Protein AF-A0A0B1T073-F1 (afdb_monomer_lite)

Structure (mmCIF, N/CA/C/O backbone):
data_AF-A0A0B1T073-F1
#
_entry.id   AF-A0A0B1T073-F1
#
loop_
_atom_site.group_PDB
_atom_site.id
_atom_site.type_symbol
_atom_site.label_atom_id
_atom_site.label_alt_id
_atom_site.label_comp_id
_atom_site.label_asym_id
_atom_site.label_entity_id
_atom_site.label_seq_id
_atom_site.pdbx_PDB_ins_code
_atom_site.Cartn_x
_atom_site.Cartn_y
_atom_site.Cartn_z
_atom_site.occupancy
_atom_site.B_iso_or_equiv
_atom_site.auth_seq_id
_atom_site.auth_comp_id
_atom_site.auth_asym_id
_atom_site.auth_atom_id
_atom_site.pdbx_PDB_model_num
ATOM 1 N N . MET A 1 1 ? 13.871 -5.364 -11.730 1.00 62.69 1 MET A N 1
ATOM 2 C CA . MET A 1 1 ? 13.935 -4.511 -12.931 1.00 62.69 1 MET A CA 1
ATOM 3 C C . MET A 1 1 ? 14.193 -3.093 -12.463 1.00 62.69 1 MET A C 1
ATOM 5 O O . MET A 1 1 ? 13.420 -2.602 -11.651 1.00 62.69 1 MET A O 1
ATOM 9 N N . VAL A 1 2 ? 15.316 -2.499 -12.861 1.00 76.69 2 VAL A N 1
ATOM 10 C CA . VAL A 1 2 ? 15.675 -1.121 -12.495 1.00 76.69 2 VAL A CA 1
ATOM 11 C C . VAL A 1 2 ? 15.481 -0.265 -13.738 1.00 76.69 2 VAL A C 1
ATOM 13 O O . VAL A 1 2 ? 15.967 -0.627 -14.812 1.00 76.69 2 VAL A O 1
ATOM 16 N N . LEU A 1 3 ? 14.729 0.823 -13.597 1.00 82.31 3 LEU A N 1
ATOM 17 C CA . LEU A 1 3 ? 14.561 1.824 -14.643 1.00 82.31 3 LEU A CA 1
ATOM 18 C C . LEU A 1 3 ? 15.588 2.930 -14.425 1.00 82.31 3 LEU A C 1
ATOM 20 O O . LEU A 1 3 ? 15.796 3.372 -13.295 1.00 82.31 3 LEU A O 1
ATOM 24 N N . THR A 1 4 ? 16.233 3.357 -15.501 1.00 85.44 4 THR A N 1
ATOM 25 C CA . THR A 1 4 ? 17.142 4.495 -15.515 1.00 85.44 4 THR A CA 1
ATOM 26 C C . THR A 1 4 ? 16.479 5.662 -16.228 1.00 85.44 4 THR A C 1
ATOM 28 O O . THR A 1 4 ? 15.801 5.493 -17.243 1.00 85.44 4 THR A O 1
ATOM 31 N N . THR A 1 5 ? 16.661 6.859 -15.681 1.00 86.38 5 THR A N 1
ATOM 32 C CA . THR A 1 5 ? 16.202 8.087 -16.327 1.00 86.38 5 THR A CA 1
ATOM 33 C C . THR A 1 5 ? 17.149 8.440 -17.463 1.00 86.38 5 THR A C 1
ATOM 35 O O . THR A 1 5 ? 18.362 8.511 -17.264 1.00 86.38 5 THR A O 1
ATOM 38 N N . ARG A 1 6 ? 16.594 8.694 -18.646 1.00 85.19 6 ARG A N 1
ATOM 39 C CA . ARG A 1 6 ? 17.300 9.266 -19.788 1.00 85.19 6 ARG A CA 1
ATOM 40 C C . ARG A 1 6 ? 16.730 10.642 -20.086 1.00 85.19 6 ARG A C 1
ATOM 42 O O . ARG A 1 6 ? 15.540 10.775 -20.355 1.00 85.19 6 ARG A O 1
ATOM 49 N N . ALA A 1 7 ? 17.590 11.650 -20.028 1.00 83.56 7 ALA A N 1
ATOM 50 C CA . ALA A 1 7 ? 17.253 13.005 -20.434 1.00 83.56 7 ALA A CA 1
ATOM 51 C C . ALA A 1 7 ? 17.573 13.186 -21.924 1.00 83.56 7 ALA A C 1
ATOM 53 O O . ALA A 1 7 ? 18.659 12.823 -22.379 1.00 83.56 7 ALA A O 1
ATOM 54 N N . VAL A 1 8 ? 16.622 13.733 -22.675 1.00 81.56 8 VAL A N 1
ATOM 55 C CA . VAL A 1 8 ? 16.770 14.169 -24.064 1.00 81.56 8 VAL A CA 1
ATOM 56 C C . VAL A 1 8 ? 16.310 15.627 -24.107 1.00 81.56 8 VAL A C 1
ATOM 58 O O . VAL A 1 8 ? 15.113 15.916 -24.069 1.00 81.56 8 VAL A O 1
ATOM 61 N N . GLY A 1 9 ? 17.269 16.554 -24.119 1.00 81.69 9 GLY A N 1
ATOM 62 C CA . GLY A 1 9 ? 16.991 17.986 -23.969 1.00 81.69 9 GLY A CA 1
ATOM 63 C C . GLY A 1 9 ? 16.377 18.307 -22.602 1.00 81.69 9 GLY A C 1
ATOM 64 O O . GLY A 1 9 ? 16.898 17.881 -21.574 1.00 81.69 9 GLY A O 1
ATOM 65 N N . GLU A 1 10 ? 15.254 19.026 -22.601 1.00 79.88 10 GLU A N 1
ATOM 66 C CA . GLU A 1 10 ? 14.493 19.395 -21.394 1.00 79.88 10 GLU A CA 1
ATOM 67 C C . GLU A 1 10 ? 13.514 18.300 -20.927 1.00 79.88 10 GLU A C 1
ATOM 69 O O . GLU A 1 10 ? 12.830 18.453 -19.918 1.00 79.88 10 GLU A O 1
ATOM 74 N N . SER A 1 11 ? 13.441 17.182 -21.655 1.00 85.00 11 SER A N 1
ATOM 75 C CA . SER A 1 11 ? 12.492 16.095 -21.413 1.00 85.00 11 SER A CA 1
ATOM 76 C C . SER A 1 11 ? 13.194 14.834 -20.903 1.00 85.00 11 SER A C 1
ATOM 78 O O . SER A 1 11 ? 14.295 14.489 -21.332 1.00 85.00 11 SER A O 1
ATOM 80 N N . CYS A 1 12 ? 12.569 14.129 -19.966 1.00 87.69 12 CYS A N 1
ATOM 81 C CA . CYS A 1 12 ? 13.066 12.897 -19.369 1.00 87.69 12 CYS A CA 1
ATOM 82 C C . CYS A 1 12 ? 12.104 11.742 -19.662 1.00 87.69 12 CYS A C 1
ATOM 84 O O . CYS A 1 12 ? 10.898 11.867 -19.454 1.00 87.69 12 CYS A O 1
ATOM 86 N N . HIS A 1 13 ? 12.654 10.591 -20.051 1.00 89.38 13 HIS A N 1
ATOM 87 C CA . HIS A 1 13 ? 11.936 9.319 -20.160 1.00 89.38 13 HIS A CA 1
ATOM 88 C C . HIS A 1 13 ? 12.618 8.237 -19.316 1.00 89.38 13 HIS A C 1
ATOM 90 O O . HIS A 1 13 ? 13.806 8.338 -18.992 1.00 89.38 13 HIS A O 1
ATOM 96 N N . LEU A 1 14 ? 11.876 7.198 -18.929 1.00 89.56 14 LEU A N 1
ATOM 97 C CA . LEU A 1 14 ? 12.446 6.045 -18.231 1.00 89.56 14 LEU A CA 1
ATOM 98 C C . LEU A 1 14 ? 12.715 4.921 -19.218 1.00 89.56 14 LEU A C 1
ATOM 100 O O . LEU A 1 14 ? 11.926 4.677 -20.127 1.00 89.56 14 LEU A O 1
ATOM 104 N N . MET A 1 15 ? 13.812 4.207 -18.998 1.00 90.31 15 MET A N 1
ATOM 105 C CA . MET A 1 15 ? 14.181 3.052 -19.802 1.00 90.31 15 MET A CA 1
ATOM 106 C C . MET A 1 15 ? 14.752 1.946 -18.915 1.00 90.31 15 MET A C 1
ATOM 108 O O . MET A 1 15 ? 15.492 2.204 -17.967 1.00 90.31 15 MET A O 1
ATOM 112 N N . CYS A 1 16 ? 14.437 0.690 -19.215 1.00 89.69 16 CYS A N 1
ATOM 113 C CA . CYS A 1 16 ? 15.073 -0.447 -18.567 1.00 89.69 16 CYS A CA 1
ATOM 114 C C . CYS A 1 16 ? 16.377 -0.830 -19.269 1.00 89.69 16 CYS A C 1
ATOM 116 O O . CYS A 1 16 ? 16.403 -1.041 -20.477 1.00 89.69 16 CYS A O 1
ATOM 118 N N . SER A 1 17 ? 17.453 -1.023 -18.507 1.00 87.50 17 SER A N 1
ATOM 119 C CA . SER A 1 17 ? 18.718 -1.525 -19.055 1.00 87.50 17 SER A CA 1
ATOM 120 C C . SER A 1 17 ? 18.666 -2.999 -19.476 1.00 87.50 17 SER A C 1
ATOM 122 O O . SER A 1 17 ? 19.414 -3.396 -20.361 1.00 87.50 17 SER A O 1
ATOM 124 N N . THR A 1 18 ? 17.797 -3.810 -18.863 1.00 89.19 18 THR A N 1
ATOM 125 C CA . THR A 1 18 ? 17.734 -5.262 -19.103 1.00 89.19 18 THR A CA 1
ATOM 126 C C . THR A 1 18 ? 16.874 -5.620 -20.313 1.00 89.19 18 THR A C 1
ATOM 128 O O . THR A 1 18 ? 17.342 -6.326 -21.196 1.00 89.19 18 THR A O 1
ATOM 131 N N . CYS A 1 19 ? 15.627 -5.141 -20.367 1.00 86.00 19 CYS A N 1
ATOM 132 C CA . CYS A 1 19 ? 14.680 -5.502 -21.430 1.00 86.00 19 CYS A CA 1
ATOM 133 C C . CYS A 1 19 ? 14.428 -4.376 -22.442 1.00 86.00 19 CYS A C 1
ATOM 135 O O . CYS A 1 19 ? 13.577 -4.532 -23.308 1.00 86.00 19 CYS A O 1
ATOM 137 N N . ARG A 1 20 ? 15.127 -3.236 -22.319 1.00 87.19 20 ARG A N 1
ATOM 138 C CA . ARG A 1 20 ? 15.014 -2.051 -23.195 1.00 87.19 20 ARG A CA 1
ATOM 139 C C . ARG A 1 20 ? 13.635 -1.390 -23.287 1.00 87.19 20 ARG A C 1
ATOM 141 O O . ARG A 1 20 ? 13.519 -0.395 -23.985 1.00 87.19 20 ARG A O 1
ATOM 148 N N . TRP A 1 21 ? 12.649 -1.866 -22.529 1.00 86.94 21 TRP A N 1
ATOM 149 C CA . TRP A 1 21 ? 11.344 -1.219 -22.397 1.00 86.94 21 TRP A CA 1
ATOM 150 C C . TRP A 1 21 ? 11.490 0.235 -21.942 1.00 86.94 21 TRP A C 1
ATOM 152 O O . TRP A 1 21 ? 12.277 0.523 -21.027 1.00 86.94 21 TRP A O 1
ATOM 162 N N . SER A 1 22 ? 10.721 1.127 -22.554 1.00 87.75 22 SER A N 1
ATOM 163 C CA . SER A 1 22 ? 10.718 2.556 -22.278 1.00 87.75 22 SER A CA 1
ATOM 164 C C . SER A 1 22 ? 9.309 3.086 -22.013 1.00 87.75 22 SER A C 1
ATOM 166 O O . SER A 1 22 ? 8.317 2.512 -22.450 1.00 87.75 22 SER A O 1
ATOM 168 N N . THR A 1 23 ? 9.201 4.228 -21.330 1.00 88.00 23 THR A N 1
ATOM 169 C CA . THR A 1 23 ? 7.899 4.893 -21.113 1.00 88.00 23 THR A CA 1
ATOM 170 C C . THR A 1 23 ? 7.222 5.359 -22.402 1.00 88.00 23 THR A C 1
ATOM 172 O O . THR A 1 23 ? 6.013 5.580 -22.395 1.00 88.00 23 THR A O 1
ATOM 175 N N . ARG A 1 24 ? 7.981 5.468 -23.500 1.00 83.81 24 ARG A N 1
ATOM 176 C CA . ARG A 1 24 ? 7.468 5.788 -24.837 1.00 83.81 24 ARG A CA 1
ATOM 177 C C . ARG A 1 24 ? 6.699 4.625 -25.454 1.00 83.81 24 ARG A C 1
ATOM 179 O O . ARG A 1 24 ? 5.731 4.867 -26.155 1.00 83.81 24 ARG A O 1
ATOM 186 N N . ASP A 1 25 ? 7.067 3.390 -25.113 1.00 82.06 25 ASP A N 1
ATOM 187 C CA . ASP A 1 25 ? 6.380 2.170 -25.567 1.00 82.06 25 ASP A CA 1
ATOM 188 C C . ASP A 1 25 ? 5.037 1.949 -24.845 1.00 82.06 25 ASP A C 1
ATOM 190 O O . ASP A 1 25 ? 4.374 0.934 -25.030 1.00 82.06 25 ASP A O 1
ATOM 194 N N . SER A 1 26 ? 4.660 2.833 -23.919 1.00 76.75 26 SER A N 1
ATOM 195 C CA . SER A 1 26 ? 3.441 2.718 -23.107 1.00 76.75 26 SER A CA 1
ATOM 196 C C . SER A 1 26 ? 2.686 4.044 -23.024 1.00 76.75 26 SER A C 1
ATOM 198 O O . SER A 1 26 ? 2.063 4.339 -22.001 1.00 76.75 26 SER A O 1
ATOM 200 N N . ASP A 1 27 ? 2.815 4.863 -24.075 1.00 76.25 27 ASP A N 1
ATOM 201 C CA . ASP A 1 27 ? 2.112 6.135 -24.295 1.00 76.25 27 ASP A CA 1
ATOM 202 C C . ASP A 1 27 ? 2.160 7.112 -23.110 1.00 76.25 27 ASP A C 1
ATOM 204 O O . ASP A 1 27 ? 1.282 7.957 -22.919 1.00 76.25 27 ASP A O 1
ATOM 208 N N . THR A 1 28 ? 3.189 7.007 -22.265 1.00 82.00 28 THR A N 1
ATOM 209 C CA . THR A 1 28 ? 3.357 7.909 -21.128 1.00 82.00 28 THR A CA 1
ATOM 210 C C . THR A 1 28 ? 4.173 9.116 -21.588 1.00 82.00 28 THR A C 1
ATOM 212 O O . THR A 1 28 ? 5.301 8.925 -22.047 1.00 82.00 28 THR A O 1
ATOM 215 N N . PRO A 1 29 ? 3.654 10.353 -21.457 1.00 83.50 29 PRO A N 1
ATOM 216 C CA . PRO A 1 29 ? 4.343 11.536 -21.954 1.00 83.50 29 PRO A CA 1
ATOM 217 C C . PRO A 1 29 ? 5.653 11.776 -21.201 1.00 83.50 29 PRO A C 1
ATOM 219 O O . PRO A 1 29 ? 5.731 11.575 -19.981 1.00 83.50 29 PRO A O 1
ATOM 222 N N . ASP A 1 30 ? 6.661 12.242 -21.941 1.00 85.75 30 ASP A N 1
ATOM 223 C CA . ASP A 1 30 ? 7.961 12.613 -21.389 1.00 85.75 30 ASP A CA 1
ATOM 224 C C . ASP A 1 30 ? 7.780 13.737 -20.346 1.00 85.75 30 ASP A C 1
ATOM 226 O O . ASP A 1 30 ? 6.996 14.671 -20.525 1.00 85.75 30 ASP A O 1
ATOM 230 N N . GLN A 1 31 ? 8.488 13.625 -19.221 1.00 84.31 31 GLN A N 1
ATOM 231 C CA . GLN A 1 31 ? 8.346 14.531 -18.077 1.00 84.31 31 GLN A CA 1
ATOM 232 C C . GLN A 1 31 ? 9.521 15.511 -18.009 1.00 84.31 31 GLN A C 1
ATOM 234 O O . GLN A 1 31 ? 10.649 15.113 -18.285 1.00 84.31 31 GLN A O 1
ATOM 239 N N . PRO A 1 32 ? 9.330 16.759 -17.548 1.00 83.00 32 PRO A N 1
ATOM 240 C CA . PRO A 1 32 ? 10.436 17.705 -17.371 1.00 83.00 32 PRO A CA 1
ATOM 241 C C . PRO A 1 32 ? 11.346 17.339 -16.186 1.00 83.00 32 PRO A C 1
ATOM 243 O O . PRO A 1 32 ? 12.444 17.867 -16.041 1.00 83.00 32 PRO A O 1
ATOM 246 N N . SER A 1 33 ? 10.897 16.440 -15.301 1.00 81.06 33 SER A N 1
ATOM 247 C CA . SER A 1 33 ? 11.635 16.036 -14.104 1.00 81.06 33 SER A CA 1
ATOM 248 C C . SER A 1 33 ? 11.678 14.520 -13.948 1.00 81.06 33 SER A C 1
ATOM 250 O O . SER A 1 33 ? 10.750 13.803 -14.313 1.00 81.06 33 SER A O 1
ATOM 252 N N . SER A 1 34 ? 12.749 14.022 -13.334 1.00 78.31 34 SER A N 1
ATOM 253 C CA . SER A 1 34 ? 12.962 12.591 -13.106 1.00 78.31 34 SER A CA 1
ATOM 254 C C . SER A 1 34 ? 12.209 12.019 -11.896 1.00 78.31 34 SER A C 1
ATOM 256 O O . SER A 1 34 ? 12.294 10.818 -11.648 1.00 78.31 34 SER A O 1
ATOM 258 N N . ILE A 1 35 ? 11.539 12.862 -11.102 1.00 78.69 35 ILE A N 1
ATOM 259 C CA . ILE A 1 35 ? 11.041 12.511 -9.760 1.00 78.69 35 ILE A CA 1
ATOM 260 C C . ILE A 1 35 ? 9.545 12.163 -9.784 1.00 78.69 35 ILE A C 1
ATOM 262 O O . ILE A 1 35 ? 9.115 11.203 -9.140 1.00 78.69 35 ILE A O 1
ATOM 266 N N . ASN A 1 36 ? 8.751 12.913 -10.547 1.00 81.75 36 ASN A N 1
ATOM 267 C CA . ASN A 1 36 ? 7.291 12.862 -10.483 1.00 81.75 36 ASN A CA 1
ATOM 268 C C . ASN A 1 36 ? 6.690 12.066 -11.642 1.00 81.75 36 ASN A C 1
ATOM 270 O O . ASN A 1 36 ? 5.979 12.603 -12.485 1.00 81.75 36 ASN A O 1
ATOM 274 N N . TRP A 1 37 ? 6.965 10.764 -11.664 1.00 83.69 37 TRP A N 1
ATOM 275 C CA . TRP A 1 37 ? 6.292 9.856 -12.592 1.00 83.69 37 TRP A CA 1
ATOM 276 C C . TRP A 1 37 ? 4.861 9.554 -12.125 1.00 83.69 37 TRP A C 1
ATOM 278 O O . TRP A 1 37 ? 4.668 9.278 -10.933 1.00 83.69 37 TRP A O 1
ATOM 288 N N . PRO A 1 38 ? 3.865 9.598 -13.030 1.00 83.50 38 PRO A N 1
ATOM 289 C CA . PRO A 1 38 ? 2.467 9.396 -12.680 1.00 83.50 38 PRO A CA 1
ATOM 290 C C . PRO A 1 38 ? 2.225 7.954 -12.228 1.00 83.50 38 PRO A C 1
ATOM 292 O O . PRO A 1 38 ? 2.567 6.994 -12.921 1.00 83.50 38 PRO A O 1
ATOM 295 N N . VAL A 1 39 ? 1.597 7.808 -11.066 1.00 84.88 39 VAL A N 1
ATOM 296 C CA . VAL A 1 39 ? 1.160 6.522 -10.510 1.00 84.88 39 VAL A CA 1
ATOM 297 C C . VAL A 1 39 ? -0.349 6.397 -10.723 1.00 84.88 39 VAL A C 1
ATOM 299 O O . VAL A 1 39 ? -1.031 7.396 -10.935 1.00 84.88 39 VAL A O 1
ATOM 302 N N . TYR A 1 40 ? -0.869 5.171 -10.747 1.00 87.19 40 TYR A N 1
ATOM 303 C CA . TYR A 1 40 ? -2.312 4.964 -10.776 1.00 87.19 40 TYR A CA 1
ATOM 304 C C . TYR A 1 40 ? -2.945 5.351 -9.445 1.00 87.19 40 TYR A C 1
ATOM 306 O O . TYR A 1 40 ? -2.568 4.803 -8.408 1.00 87.19 40 TYR A O 1
ATOM 314 N N . ASP A 1 41 ? -3.928 6.242 -9.519 1.00 83.19 41 ASP A N 1
ATOM 315 C CA . ASP A 1 41 ? -4.818 6.552 -8.409 1.00 83.19 41 ASP A CA 1
ATOM 316 C C . ASP A 1 41 ? -5.963 5.539 -8.336 1.00 83.19 41 ASP A C 1
ATOM 318 O O . ASP A 1 41 ? -6.387 4.937 -9.331 1.00 83.19 41 ASP A O 1
ATOM 322 N N . THR A 1 42 ? -6.465 5.364 -7.126 1.00 83.62 42 THR A N 1
ATOM 323 C CA . THR A 1 42 ? -7.582 4.501 -6.765 1.00 83.62 42 THR A CA 1
ATOM 324 C C . THR A 1 42 ? -8.896 5.100 -7.272 1.00 83.62 42 THR A C 1
ATOM 326 O O . THR A 1 42 ? -9.282 6.211 -6.922 1.00 83.62 42 THR A O 1
ATOM 329 N N . THR A 1 43 ? -9.632 4.358 -8.103 1.00 84.06 43 THR A N 1
ATOM 330 C CA . THR A 1 43 ? -10.919 4.818 -8.664 1.00 84.06 43 THR A CA 1
ATOM 331 C C . THR A 1 43 ? -12.037 4.892 -7.625 1.00 84.06 43 THR A C 1
ATOM 333 O O . THR A 1 43 ? -12.953 5.697 -7.768 1.00 84.06 43 THR A O 1
ATOM 336 N N . LEU A 1 44 ? -11.940 4.081 -6.569 1.00 85.56 44 LEU A N 1
ATOM 337 C CA . LEU A 1 44 ? -12.967 3.905 -5.538 1.00 85.56 44 LEU A CA 1
ATOM 338 C C . LEU A 1 44 ? -12.647 4.669 -4.241 1.00 85.56 44 LEU A C 1
ATOM 340 O O . LEU A 1 44 ? -13.216 4.374 -3.195 1.00 85.56 44 LEU A O 1
ATOM 344 N N . ASP A 1 45 ? -11.731 5.643 -4.270 1.00 87.75 45 ASP A N 1
ATOM 345 C CA . ASP A 1 45 ? -11.294 6.350 -3.054 1.00 87.75 45 ASP A CA 1
ATOM 346 C C . ASP A 1 45 ? -12.416 7.091 -2.339 1.00 87.75 45 ASP A C 1
ATOM 348 O O . ASP A 1 45 ? -12.467 7.116 -1.108 1.00 87.75 45 ASP A O 1
ATOM 352 N N . LYS A 1 46 ? -13.327 7.695 -3.107 1.00 88.75 46 LYS A N 1
ATOM 353 C CA . LYS A 1 46 ? -14.470 8.425 -2.551 1.00 88.75 46 LYS A CA 1
ATOM 354 C C . LYS A 1 46 ? -15.404 7.474 -1.807 1.00 88.75 46 LYS A C 1
ATOM 356 O O . LYS A 1 46 ? -15.717 7.706 -0.644 1.00 88.75 46 LYS A O 1
ATOM 361 N N . GLU A 1 47 ? -15.759 6.366 -2.450 1.00 89.19 47 GLU A N 1
ATOM 362 C CA . GLU A 1 47 ? -16.632 5.332 -1.889 1.00 89.19 47 GLU A CA 1
ATOM 363 C C . GLU A 1 47 ? -15.993 4.654 -0.674 1.00 89.19 47 GLU A C 1
ATOM 365 O O . GLU A 1 47 ? -16.653 4.435 0.342 1.00 89.19 47 GLU A O 1
ATOM 370 N N . LEU A 1 48 ? -14.686 4.380 -0.735 1.00 90.25 48 LEU A N 1
ATOM 371 C CA . LEU A 1 48 ? -13.921 3.865 0.395 1.00 90.25 48 LEU A CA 1
ATOM 372 C C . LEU A 1 48 ? -13.926 4.860 1.561 1.00 90.25 48 LEU A C 1
ATOM 374 O O . LEU A 1 48 ? -14.141 4.461 2.705 1.00 90.25 48 LEU A O 1
ATOM 378 N N . GLY A 1 49 ? -13.715 6.148 1.286 1.00 92.12 49 GLY A N 1
ATOM 379 C CA . GLY A 1 49 ? -13.770 7.212 2.286 1.00 92.12 49 GLY A CA 1
ATOM 380 C C . GLY A 1 49 ? -15.133 7.291 2.973 1.00 92.12 49 GLY A C 1
ATOM 381 O O . GLY A 1 49 ? -15.204 7.308 4.203 1.00 92.12 49 GLY A O 1
ATOM 382 N N . GLU A 1 50 ? -16.213 7.255 2.194 1.00 91.31 50 GLU A N 1
ATOM 383 C CA . GLU A 1 50 ? -17.583 7.218 2.708 1.00 91.31 50 GLU A CA 1
ATOM 384 C C . GLU A 1 50 ? -17.845 5.954 3.536 1.00 91.31 50 GLU A C 1
ATOM 386 O O . GLU A 1 50 ? -18.353 6.035 4.654 1.00 91.31 50 GLU A O 1
ATOM 391 N N . ALA A 1 51 ? -17.452 4.775 3.052 1.00 90.44 51 ALA A N 1
ATOM 392 C CA . ALA A 1 51 ? -17.604 3.523 3.788 1.00 90.44 51 ALA A CA 1
ATOM 393 C C . ALA A 1 51 ? -16.843 3.536 5.125 1.00 90.44 51 ALA A C 1
ATOM 395 O O . ALA A 1 51 ? -17.395 3.135 6.154 1.00 90.44 51 ALA A O 1
ATOM 396 N N . LEU A 1 52 ? -15.602 4.032 5.131 1.00 93.00 52 LEU A N 1
ATOM 397 C CA . LEU A 1 52 ? -14.790 4.174 6.338 1.00 93.00 52 LEU A CA 1
ATOM 398 C C . LEU A 1 52 ? -15.433 5.129 7.342 1.00 93.00 52 LEU A C 1
ATOM 400 O O . LEU A 1 52 ? -15.458 4.825 8.535 1.00 93.00 52 LEU A O 1
ATOM 404 N N . GLU A 1 53 ? -15.979 6.255 6.886 1.00 91.56 53 GLU A N 1
ATOM 405 C CA . GLU A 1 53 ? -16.630 7.218 7.772 1.00 91.56 53 GLU A CA 1
ATOM 406 C C . GLU A 1 53 ? -17.902 6.641 8.400 1.00 91.56 53 GLU A C 1
ATOM 408 O O . GLU A 1 53 ? -18.111 6.733 9.611 1.00 91.56 53 GLU A O 1
ATOM 413 N N . ARG A 1 54 ? -18.703 5.921 7.611 1.00 89.12 54 ARG A N 1
ATOM 414 C CA . ARG A 1 54 ? -19.897 5.225 8.109 1.00 89.12 54 ARG A CA 1
ATOM 415 C C . ARG A 1 54 ? -19.537 4.173 9.160 1.00 89.12 54 ARG A C 1
ATOM 417 O O . ARG A 1 54 ? -20.156 4.126 10.223 1.00 89.12 54 ARG A O 1
ATOM 424 N N . MET A 1 55 ? -18.472 3.400 8.938 1.00 90.50 55 MET A N 1
ATOM 425 C CA . MET A 1 55 ? -17.965 2.451 9.936 1.00 90.50 55 MET A CA 1
ATOM 426 C C . MET A 1 55 ? -17.424 3.137 11.200 1.00 90.50 55 MET A C 1
ATOM 428 O O . MET A 1 55 ? -17.635 2.626 12.300 1.00 90.50 55 MET A O 1
ATOM 432 N N . ARG A 1 56 ? -16.767 4.299 11.085 1.00 91.69 56 ARG A N 1
ATOM 433 C CA . ARG A 1 56 ? -16.293 5.072 12.249 1.00 91.69 56 ARG A CA 1
ATOM 434 C C . ARG A 1 56 ? -17.447 5.536 13.129 1.00 91.69 56 ARG A C 1
ATOM 436 O O . ARG A 1 56 ? -17.372 5.382 14.349 1.00 91.69 56 ARG A O 1
ATOM 443 N N . VAL A 1 57 ? -18.515 6.056 12.525 1.00 89.25 57 VAL A N 1
ATOM 444 C CA . VAL A 1 57 ? -19.724 6.477 13.247 1.00 89.25 57 VAL A CA 1
ATOM 445 C C . VAL A 1 57 ? -20.361 5.290 13.974 1.00 89.25 57 VAL A C 1
ATOM 447 O O . VAL A 1 57 ? -20.675 5.394 15.161 1.00 89.25 57 VAL A O 1
ATOM 450 N N . LEU A 1 58 ? -20.487 4.138 13.305 1.00 88.00 58 LEU A N 1
ATOM 451 C CA . LEU A 1 58 ? -21.017 2.915 13.918 1.00 88.00 58 LEU A CA 1
ATOM 452 C C . LEU A 1 58 ? -20.152 2.428 15.089 1.00 88.00 58 LEU A C 1
ATOM 454 O O . LEU A 1 58 ? -20.682 2.133 16.159 1.00 88.00 58 LEU A O 1
ATOM 458 N N . ALA A 1 59 ? -18.827 2.409 14.931 1.00 90.31 59 ALA A N 1
ATOM 459 C CA . ALA A 1 59 ? -17.906 2.014 15.995 1.00 90.31 59 ALA A CA 1
ATOM 460 C C . ALA A 1 59 ? -17.969 2.965 17.206 1.00 90.31 59 ALA A C 1
ATOM 462 O O . ALA A 1 59 ? -17.906 2.523 18.358 1.00 90.31 59 ALA A O 1
ATOM 463 N N . ALA A 1 60 ? -18.124 4.273 16.971 1.00 88.38 60 ALA A N 1
ATOM 464 C CA . ALA A 1 60 ? -18.290 5.263 18.033 1.00 88.38 60 ALA A CA 1
ATOM 465 C C . ALA A 1 60 ? -19.606 5.060 18.801 1.00 88.38 60 ALA A C 1
ATOM 467 O O . ALA A 1 60 ? -19.606 5.074 20.035 1.00 88.38 60 ALA A O 1
ATOM 468 N N . ALA A 1 61 ? -20.704 4.810 18.084 1.00 85.88 61 ALA A N 1
ATOM 469 C CA . ALA A 1 61 ? -22.001 4.514 18.683 1.00 85.88 61 ALA A CA 1
ATOM 470 C C . ALA A 1 61 ? -21.978 3.209 19.497 1.00 85.88 61 ALA A C 1
ATOM 472 O O . ALA A 1 61 ? -22.447 3.181 20.636 1.00 85.88 61 ALA A O 1
ATOM 473 N N . GLU A 1 62 ? -21.369 2.146 18.964 1.00 87.81 62 GLU A N 1
ATOM 474 C CA . GLU A 1 62 ? -21.221 0.873 19.673 1.00 87.81 62 GLU A CA 1
ATOM 475 C C . GLU A 1 62 ? -20.398 1.042 20.960 1.00 87.81 62 GLU A C 1
ATOM 477 O O . GLU A 1 62 ? -20.774 0.547 22.027 1.00 87.81 62 GLU A O 1
ATOM 482 N N . LYS A 1 63 ? -19.291 1.793 20.898 1.00 89.38 63 LYS A N 1
ATOM 483 C CA . LYS A 1 63 ? -18.472 2.106 22.075 1.00 89.38 63 LYS A CA 1
ATOM 484 C C . LYS A 1 63 ? -19.270 2.878 23.126 1.00 89.38 63 LYS A C 1
ATOM 486 O O . LYS A 1 63 ? -19.232 2.510 24.301 1.00 89.38 63 LYS A O 1
ATOM 491 N N . ALA A 1 64 ? -20.026 3.895 22.712 1.00 85.31 64 ALA A N 1
ATOM 492 C CA . ALA A 1 64 ? -20.878 4.673 23.605 1.00 85.31 64 ALA A CA 1
ATOM 493 C C . ALA A 1 64 ? -21.935 3.789 24.294 1.00 85.31 64 ALA A C 1
ATOM 495 O O . ALA A 1 64 ? -22.122 3.885 25.509 1.00 85.31 64 ALA A O 1
ATOM 496 N N . GLN A 1 65 ? -22.558 2.864 23.557 1.00 83.94 65 GLN A N 1
ATOM 497 C CA . GLN A 1 65 ? -23.504 1.895 24.113 1.00 83.94 65 GLN A CA 1
ATOM 498 C C . GLN A 1 65 ? -22.834 0.941 25.117 1.00 83.94 65 GLN A C 1
ATOM 500 O O . GLN A 1 65 ? -23.351 0.735 26.218 1.00 83.94 65 GLN A O 1
ATOM 505 N N . ARG A 1 66 ? -21.663 0.378 24.784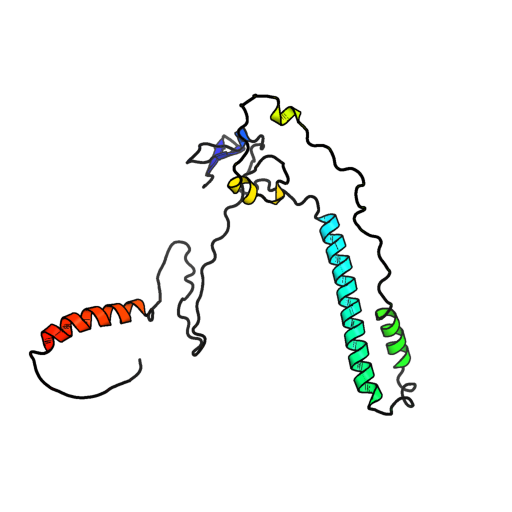 1.00 86.31 66 ARG A N 1
ATOM 506 C CA . ARG A 1 66 ? -20.896 -0.497 25.693 1.00 86.31 66 ARG A CA 1
ATOM 507 C C . ARG A 1 66 ? -20.539 0.224 26.994 1.00 86.31 66 ARG A C 1
ATOM 509 O O . ARG A 1 66 ? -20.663 -0.354 28.076 1.00 86.31 66 ARG A O 1
ATOM 516 N N . ASP A 1 67 ? -20.126 1.483 26.909 1.00 84.88 67 ASP A N 1
ATOM 517 C CA . ASP A 1 67 ? -19.775 2.283 28.082 1.00 84.88 67 ASP A CA 1
ATOM 518 C C . ASP A 1 67 ? -21.013 2.672 28.908 1.00 84.88 67 ASP A C 1
ATOM 520 O O . ASP A 1 67 ? -20.954 2.653 30.140 1.00 84.88 67 ASP A O 1
ATOM 524 N N . GLN A 1 68 ? -22.167 2.906 28.271 1.00 77.50 68 GLN A N 1
ATOM 525 C CA . GLN A 1 68 ? -23.442 3.113 28.963 1.00 77.50 68 GLN A CA 1
ATOM 526 C C . GLN A 1 68 ? -23.856 1.880 29.779 1.00 77.50 68 GLN A C 1
ATOM 528 O O . GLN A 1 68 ? -24.202 2.013 30.952 1.00 77.50 68 GLN A O 1
ATOM 533 N N . VAL A 1 69 ? -23.776 0.676 29.202 1.00 82.00 69 VAL A N 1
ATOM 534 C CA . VAL A 1 69 ? -24.098 -0.576 29.913 1.00 82.00 69 VAL A CA 1
ATOM 535 C C . VAL A 1 69 ? -23.166 -0.776 31.112 1.00 82.00 69 VAL A C 1
ATOM 537 O O . VAL A 1 69 ? -23.630 -1.104 32.207 1.00 82.00 69 VAL A O 1
ATOM 540 N N . LYS A 1 70 ? -21.861 -0.508 30.953 1.00 83.00 70 LYS A N 1
ATOM 541 C CA . LYS A 1 70 ? -20.892 -0.557 32.063 1.00 83.00 70 LYS A CA 1
ATOM 542 C C . LYS A 1 70 ? -21.233 0.444 33.170 1.00 83.00 70 LYS A C 1
ATOM 544 O O . LYS A 1 70 ? -21.169 0.088 34.347 1.00 83.00 70 LYS A O 1
ATOM 549 N N . LEU A 1 71 ? -21.597 1.680 32.819 1.00 74.75 71 LEU A N 1
ATOM 550 C CA . LEU A 1 71 ? -21.987 2.714 33.783 1.00 74.75 71 LEU A CA 1
ATOM 551 C C . LEU A 1 71 ? -23.299 2.369 34.498 1.00 74.75 71 LEU A C 1
ATOM 553 O O . LEU A 1 71 ? -23.379 2.529 35.715 1.00 74.75 71 LEU A O 1
ATOM 557 N N . ASN A 1 72 ? -24.297 1.853 33.780 1.00 71.06 72 ASN A N 1
ATOM 558 C CA . ASN A 1 72 ? -25.582 1.449 34.351 1.00 71.06 72 ASN A CA 1
ATOM 559 C C . ASN A 1 72 ? -25.432 0.252 35.299 1.00 71.06 72 ASN A C 1
ATOM 561 O O . ASN A 1 72 ? -25.990 0.282 36.393 1.00 71.06 72 ASN A O 1
ATOM 565 N N . LYS A 1 73 ? -24.606 -0.748 34.954 1.00 73.75 73 LYS A N 1
ATOM 566 C CA . LYS A 1 73 ? -24.297 -1.878 35.850 1.00 73.75 73 LYS A CA 1
ATOM 567 C C . LYS A 1 73 ? -23.621 -1.417 37.147 1.00 73.75 73 LYS A C 1
ATOM 569 O O . LYS A 1 73 ? -23.933 -1.931 38.214 1.00 73.75 73 LYS A O 1
ATOM 574 N N . ARG A 1 74 ? -22.737 -0.414 37.071 1.00 65.12 74 ARG A N 1
ATOM 575 C CA . ARG A 1 74 ? -22.097 0.198 38.252 1.00 65.12 74 ARG A CA 1
ATOM 576 C C . ARG A 1 74 ? -23.071 1.028 39.095 1.00 65.12 74 ARG A C 1
ATOM 578 O O . ARG A 1 74 ? -22.944 1.039 40.312 1.00 65.12 74 ARG A O 1
ATOM 585 N N . ARG A 1 75 ? -24.037 1.716 38.472 1.00 61.72 75 ARG A N 1
ATOM 586 C CA . ARG A 1 75 ? -25.046 2.527 39.182 1.00 61.72 75 ARG A CA 1
ATOM 587 C C . ARG A 1 75 ? -26.158 1.695 39.811 1.00 61.72 75 ARG A C 1
ATOM 589 O O . ARG A 1 75 ? -26.609 2.057 40.885 1.00 61.72 75 ARG A O 1
ATOM 596 N N . SER A 1 76 ? -26.562 0.580 39.202 1.00 57.84 76 SER A N 1
ATOM 597 C CA . SER A 1 76 ? -27.608 -0.299 39.750 1.00 57.84 76 SER A CA 1
ATOM 598 C C . SER A 1 76 ? -27.238 -0.916 41.103 1.00 57.84 76 SER A C 1
ATOM 600 O O . SER A 1 76 ? -28.129 -1.323 41.838 1.00 57.84 76 SER A O 1
ATOM 602 N N . HIS A 1 77 ? -25.947 -0.989 41.433 1.00 57.97 77 HIS A N 1
ATOM 603 C CA . HIS A 1 77 ? -25.473 -1.482 42.726 1.00 57.97 77 HIS A CA 1
ATOM 604 C C . HIS A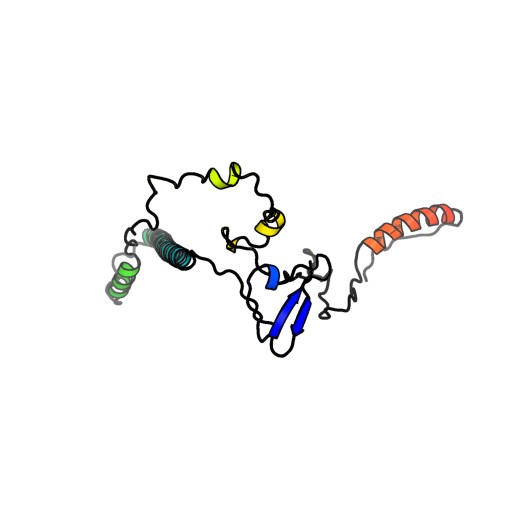 1 77 ? -25.550 -0.419 43.841 1.00 57.97 77 HIS A C 1
ATOM 606 O O . HIS A 1 77 ? -25.530 -0.762 45.017 1.00 57.97 77 HIS A O 1
ATOM 612 N N . ASN A 1 78 ? -25.664 0.870 43.500 1.00 53.53 78 ASN A N 1
ATOM 613 C CA . ASN A 1 78 ? -25.670 1.956 44.477 1.00 53.53 78 ASN A CA 1
ATOM 614 C C . ASN A 1 78 ? -27.013 2.694 44.421 1.00 53.53 78 ASN A C 1
ATOM 616 O O . ASN A 1 78 ? -27.296 3.438 43.482 1.00 53.53 78 ASN A O 1
ATOM 620 N N . VAL A 1 79 ? -27.827 2.483 45.456 1.00 50.62 79 VAL A N 1
ATOM 621 C CA . VAL A 1 79 ? -29.088 3.175 45.766 1.00 50.62 79 VAL A CA 1
ATOM 622 C C . VAL A 1 79 ? -28.843 4.691 45.849 1.00 50.62 79 VAL A C 1
ATOM 624 O O . VAL A 1 79 ? -28.592 5.243 46.911 1.00 50.62 79 VAL A O 1
ATOM 627 N N . GLY A 1 80 ? -28.839 5.376 44.706 1.00 54.09 80 GLY A N 1
ATOM 628 C CA . GLY A 1 80 ? -28.493 6.800 44.604 1.00 54.09 80 GLY A CA 1
ATOM 629 C C . GLY A 1 80 ? -29.429 7.601 43.702 1.00 54.09 80 GLY A C 1
ATOM 630 O O . GLY A 1 80 ? -29.073 8.685 43.249 1.00 54.09 80 GLY A O 1
ATOM 631 N N . SER A 1 81 ? -30.622 7.073 43.412 1.00 55.00 81 SER A N 1
ATOM 632 C CA . SER A 1 81 ? -31.577 7.682 42.474 1.00 55.00 81 SER A CA 1
ATOM 633 C C . SER A 1 81 ? -32.276 8.950 42.998 1.00 55.00 81 SER A C 1
ATOM 635 O O . SER A 1 81 ? -33.038 9.552 42.250 1.00 55.00 81 SER A O 1
ATOM 637 N N . LEU A 1 82 ? -32.039 9.380 44.243 1.00 53.47 82 LEU A N 1
ATOM 638 C CA . LEU A 1 82 ? -32.845 10.429 44.892 1.00 53.47 82 LEU A CA 1
ATOM 639 C C . LEU A 1 82 ? -32.144 11.789 45.098 1.00 53.47 82 LEU A C 1
ATOM 641 O O . LEU A 1 82 ? -32.787 12.716 45.571 1.00 53.47 82 LEU A O 1
ATOM 645 N N . LEU A 1 83 ? -30.865 11.963 44.727 1.00 53.47 83 LEU A N 1
ATOM 646 C CA . LEU A 1 83 ? -30.100 13.195 45.038 1.00 53.47 83 LEU A CA 1
ATOM 647 C C . LEU A 1 83 ? -29.485 13.913 43.819 1.00 53.47 83 LEU A C 1
ATOM 649 O O . LEU A 1 83 ? -28.548 14.697 43.960 1.00 53.47 83 LEU A O 1
ATOM 653 N N . THR A 1 84 ? -29.963 13.651 42.601 1.00 55.22 84 THR A N 1
ATOM 654 C CA . THR A 1 84 ? -29.272 14.107 41.374 1.00 55.22 84 THR A CA 1
ATOM 655 C C . THR A 1 84 ? -29.645 15.513 40.888 1.00 55.22 84 THR A C 1
ATOM 657 O O . THR A 1 84 ? -28.957 16.044 40.016 1.00 55.22 84 THR A O 1
ATOM 660 N N . ASP A 1 85 ? -30.658 16.157 41.477 1.00 53.28 85 ASP A N 1
ATOM 661 C CA . ASP A 1 85 ? -31.209 17.417 40.949 1.00 53.28 85 ASP A CA 1
ATOM 662 C C . ASP A 1 85 ? -30.538 18.695 41.497 1.00 53.28 85 ASP A C 1
ATOM 664 O O . ASP A 1 85 ? -30.637 19.767 40.910 1.00 53.28 85 ASP A O 1
ATOM 668 N N . ARG A 1 86 ? -29.747 18.605 42.578 1.00 58.50 86 ARG A N 1
ATOM 669 C CA . ARG A 1 86 ? -29.144 19.797 43.217 1.00 58.50 86 ARG A CA 1
ATOM 670 C C . ARG A 1 86 ? -27.922 20.377 42.482 1.00 58.50 86 ARG A C 1
ATOM 672 O O . ARG A 1 86 ? -27.501 21.484 42.793 1.00 58.50 86 ARG A O 1
ATOM 679 N N . TYR A 1 87 ? -27.347 19.646 41.521 1.00 62.31 87 TYR A N 1
ATOM 680 C CA . TYR A 1 87 ? -26.065 19.992 40.877 1.00 62.31 87 TYR A CA 1
ATOM 681 C C . TYR A 1 87 ? -26.139 20.153 39.348 1.00 62.31 87 TYR A C 1
ATOM 683 O O . TYR A 1 87 ? -25.109 20.121 38.678 1.00 62.31 87 TYR A O 1
ATOM 691 N N . GLY A 1 88 ? -27.332 20.263 38.749 1.00 64.69 88 GLY A N 1
ATOM 692 C CA . GLY A 1 88 ? -27.461 20.425 37.289 1.00 64.69 88 GLY A CA 1
ATOM 693 C C . GLY A 1 88 ? -26.982 19.214 36.467 1.00 64.69 88 GLY A C 1
ATOM 694 O O . GLY A 1 88 ? -26.813 19.298 35.247 1.00 64.69 88 GLY A O 1
ATOM 695 N N . LEU A 1 89 ? -26.797 18.055 37.114 1.00 67.94 89 LEU A N 1
ATOM 696 C CA . LEU A 1 89 ? -26.381 16.796 36.483 1.00 67.94 89 LEU A CA 1
ATOM 697 C C . LEU A 1 89 ? -27.369 16.331 35.407 1.00 67.94 89 LEU A C 1
ATOM 699 O O . LEU A 1 89 ? -26.980 15.615 34.482 1.00 67.94 89 LEU A O 1
ATOM 703 N N . GLN A 1 90 ? -28.616 16.793 35.480 1.00 65.38 90 GLN A N 1
ATOM 704 C CA . GLN A 1 90 ? -29.653 16.456 34.520 1.00 65.38 90 GLN A CA 1
ATOM 705 C C . GLN A 1 90 ? -29.471 17.132 33.158 1.00 65.38 90 GLN A C 1
ATOM 707 O O . GLN A 1 90 ? -29.705 16.493 32.131 1.00 65.38 90 GLN A O 1
ATOM 712 N N . ALA A 1 91 ? -28.922 18.349 33.114 1.00 64.31 91 ALA A N 1
ATOM 713 C CA . ALA A 1 91 ? -28.536 18.996 31.859 1.00 64.31 91 ALA A CA 1
ATOM 714 C C . ALA A 1 91 ? -27.347 18.273 31.198 1.00 64.31 91 ALA A C 1
ATOM 716 O O . ALA A 1 91 ? -27.329 18.067 29.983 1.00 64.31 91 ALA A O 1
ATOM 717 N N . ILE A 1 92 ? -26.383 17.802 31.999 1.00 66.56 92 ILE A N 1
ATOM 718 C CA . ILE A 1 92 ? -25.254 16.986 31.523 1.00 66.56 92 ILE A CA 1
ATOM 719 C C . ILE A 1 92 ? -25.758 15.635 30.998 1.00 66.56 92 ILE A C 1
ATOM 721 O O . ILE A 1 92 ? -25.296 15.165 29.956 1.00 66.56 92 ILE A O 1
ATOM 725 N N . TYR A 1 93 ? -26.725 15.019 31.681 1.00 65.56 93 TYR A N 1
ATOM 726 C CA . TYR A 1 93 ? -27.340 13.765 31.256 1.00 65.56 93 TYR A CA 1
ATOM 727 C C . TYR A 1 93 ? -28.121 13.919 29.946 1.00 65.56 93 TYR A C 1
ATOM 729 O O . TYR A 1 93 ? -27.929 13.121 29.034 1.00 65.56 93 TYR A O 1
ATOM 737 N N . GLN A 1 94 ? -28.926 14.974 29.798 1.00 65.31 94 GLN A N 1
ATOM 738 C CA . GLN A 1 94 ? -29.656 15.268 28.559 1.00 65.31 94 GLN A CA 1
ATOM 739 C C . GLN A 1 94 ? -28.716 15.605 27.392 1.00 65.31 94 GLN A C 1
ATOM 741 O O . GLN A 1 94 ? -28.936 15.141 26.273 1.00 65.31 94 GLN A O 1
ATOM 746 N N . LYS A 1 95 ? -27.622 16.337 27.647 1.00 66.62 95 LYS A N 1
ATOM 747 C CA . LYS A 1 95 ? -26.599 16.631 26.632 1.00 66.62 95 LYS A CA 1
ATOM 748 C C . LYS A 1 95 ? -25.868 15.364 26.179 1.00 66.62 95 LYS A C 1
ATOM 750 O O . LYS A 1 95 ? -25.624 15.203 24.990 1.00 66.62 95 LYS A O 1
ATOM 755 N N . ARG A 1 96 ? -25.592 14.434 27.103 1.00 63.84 96 ARG A N 1
ATOM 756 C CA . ARG A 1 96 ? -25.031 13.109 26.783 1.00 63.84 96 ARG A CA 1
ATOM 757 C C . ARG A 1 96 ? -26.049 12.188 26.108 1.00 63.84 96 ARG A C 1
ATOM 759 O O . ARG A 1 96 ? -25.658 11.408 25.255 1.00 63.84 96 ARG A O 1
ATOM 766 N N . LYS A 1 97 ? -27.345 12.303 26.423 1.00 64.81 97 LYS A N 1
ATOM 767 C CA . LYS A 1 97 ? -28.431 11.530 25.791 1.00 64.81 97 LYS A CA 1
ATOM 768 C C . LYS A 1 97 ? -28.489 11.751 24.277 1.00 64.81 97 LYS A C 1
ATOM 770 O O . LYS A 1 97 ? -28.656 10.779 23.555 1.00 64.81 97 LYS A O 1
ATOM 775 N N . LYS A 1 98 ? -28.245 12.981 23.805 1.00 59.66 98 LYS A N 1
ATOM 776 C CA . LYS A 1 98 ? -28.113 13.292 22.367 1.00 59.66 98 LYS A CA 1
ATOM 777 C C . LYS A 1 98 ? -26.902 12.613 21.709 1.00 59.66 98 LYS A C 1
ATOM 779 O O . LYS A 1 98 ? -26.939 12.303 20.532 1.00 59.66 98 LYS A O 1
ATOM 784 N N . THR A 1 99 ? -25.839 12.328 22.465 1.00 57.88 99 THR A N 1
ATOM 785 C CA . THR A 1 99 ? -24.671 11.556 21.988 1.00 57.88 99 THR A CA 1
ATOM 786 C C . THR A 1 99 ? -24.937 10.044 21.940 1.00 57.88 99 THR A C 1
ATOM 788 O O . THR A 1 99 ? -24.180 9.309 21.318 1.00 57.88 99 THR A O 1
ATOM 791 N N . PHE A 1 100 ? -25.998 9.572 22.603 1.00 55.31 100 PHE A N 1
ATOM 792 C CA . PHE A 1 100 ? -26.419 8.168 22.624 1.00 55.31 100 PHE A CA 1
ATOM 793 C C . PHE A 1 100 ? -27.578 7.876 21.660 1.00 55.31 100 PHE A C 1
ATOM 795 O O . PHE A 1 100 ? -28.125 6.771 21.687 1.00 55.31 100 PHE A O 1
ATOM 802 N N . GLU A 1 101 ? -27.990 8.844 20.836 1.00 64.06 101 GLU A N 1
ATOM 803 C CA . GLU A 1 101 ? -28.946 8.576 19.765 1.00 64.06 101 GLU A CA 1
ATOM 804 C C . GLU A 1 101 ? -28.348 7.554 18.799 1.00 64.06 101 GLU A C 1
ATOM 806 O O . GLU A 1 101 ? -27.186 7.642 18.395 1.00 64.06 101 GLU A O 1
ATOM 811 N N . LYS A 1 102 ? -29.141 6.523 18.493 1.00 64.12 102 LYS A N 1
ATOM 812 C CA . LYS A 1 102 ? -28.708 5.444 17.612 1.00 64.12 102 LYS A CA 1
ATOM 813 C C . LYS A 1 102 ? -28.378 6.041 16.241 1.00 64.12 102 LYS A C 1
ATOM 815 O O . LYS A 1 102 ? -29.171 6.841 15.742 1.00 64.12 102 LYS A O 1
ATOM 820 N N . PRO A 1 103 ? -27.249 5.651 15.627 1.00 64.44 103 PRO A N 1
ATOM 821 C CA . PRO A 1 103 ? -26.909 6.109 14.292 1.00 64.44 103 PRO A CA 1
ATOM 822 C C . PRO A 1 103 ? -28.045 5.748 13.329 1.00 64.44 103 PRO A C 1
ATOM 824 O O . PRO A 1 103 ? -28.579 4.636 13.366 1.00 64.44 103 PRO A O 1
ATOM 827 N N . VAL A 1 104 ? -28.443 6.725 12.513 1.00 68.12 104 VAL A N 1
ATOM 828 C CA . VAL A 1 104 ? -29.520 6.594 11.526 1.00 68.12 104 VAL A CA 1
ATOM 829 C C . VAL A 1 104 ? -29.157 5.492 10.530 1.00 68.12 104 VAL A C 1
ATOM 831 O O . VAL A 1 104 ? -28.008 5.398 10.101 1.00 68.12 104 VAL A O 1
ATOM 834 N N . SER A 1 105 ? -30.134 4.652 10.174 1.00 63.94 105 SER A N 1
ATOM 835 C CA . SER A 1 105 ? -29.969 3.622 9.146 1.00 63.94 105 SER A CA 1
ATOM 836 C C . SER A 1 105 ? -29.587 4.287 7.823 1.00 63.94 105 SER A C 1
ATOM 838 O O . SER A 1 105 ? -30.332 5.109 7.295 1.00 63.94 105 SER A O 1
ATOM 840 N N . GLN A 1 106 ? -28.389 3.981 7.331 1.00 68.12 106 GLN A N 1
ATOM 841 C CA . GLN A 1 106 ? -27.865 4.536 6.088 1.00 68.12 106 GLN A CA 1
ATOM 842 C C . GLN A 1 106 ? -28.253 3.646 4.911 1.00 68.12 106 GLN A C 1
ATOM 844 O O . GLN A 1 106 ? -28.251 2.419 5.021 1.00 68.12 106 GLN A O 1
ATOM 849 N N . THR A 1 107 ? -28.552 4.272 3.775 1.00 75.25 107 THR A N 1
ATOM 850 C CA . THR A 1 107 ? -28.797 3.574 2.513 1.00 75.25 107 THR A CA 1
ATOM 851 C C . THR A 1 107 ? -27.545 2.802 2.058 1.00 75.25 107 THR A C 1
ATOM 853 O O . THR A 1 107 ? -26.407 3.219 2.331 1.00 75.25 107 THR A O 1
ATOM 856 N N . PRO A 1 108 ? -27.718 1.646 1.389 1.00 76.25 108 PRO A N 1
ATOM 857 C CA . PRO A 1 108 ? -26.597 0.880 0.844 1.00 76.25 108 PRO A CA 1
ATOM 858 C C . PRO A 1 108 ? -25.833 1.714 -0.201 1.00 76.25 108 PRO A C 1
ATOM 860 O O . PRO A 1 108 ? -26.460 2.415 -0.988 1.00 76.25 108 PRO A O 1
ATOM 863 N N . LEU A 1 109 ? -24.488 1.653 -0.199 1.00 75.75 109 LEU A N 1
ATOM 864 C CA . LEU A 1 109 ? -23.650 2.393 -1.176 1.00 75.75 109 LEU A CA 1
ATOM 865 C C . LEU A 1 109 ? -23.747 1.809 -2.579 1.00 75.75 109 LEU A C 1
ATOM 867 O O . LEU A 1 109 ? -23.700 2.548 -3.553 1.00 75.75 109 LEU A O 1
ATOM 871 N N . HIS A 1 110 ? -23.867 0.487 -2.671 1.00 81.06 110 HIS A N 1
ATOM 872 C CA . HIS A 1 110 ? -23.919 -0.219 -3.938 1.00 81.06 110 HIS A CA 1
ATOM 873 C C . HIS A 1 110 ? -25.232 -0.970 -4.048 1.00 81.06 110 HIS A C 1
ATOM 875 O O . HIS A 1 110 ? -25.632 -1.691 -3.128 1.00 81.06 110 HIS A O 1
ATOM 881 N N . THR A 1 111 ? -25.885 -0.805 -5.190 1.00 82.88 111 THR A N 1
ATOM 882 C CA . THR A 1 111 ? -27.004 -1.639 -5.598 1.00 82.88 111 THR A CA 1
ATOM 883 C C . THR A 1 111 ? -26.470 -2.850 -6.361 1.00 82.88 111 THR A C 1
ATOM 885 O O . THR A 1 111 ? -25.521 -2.722 -7.137 1.00 82.88 111 THR A O 1
ATOM 888 N N . PRO A 1 112 ? -27.033 -4.046 -6.135 1.00 83.31 112 PRO A N 1
ATOM 889 C CA . PRO A 1 112 ? -26.668 -5.212 -6.923 1.00 83.31 112 PRO A CA 1
ATOM 890 C C . PRO A 1 112 ? -27.059 -4.969 -8.386 1.00 83.31 112 PRO A C 1
ATOM 892 O O . PRO A 1 112 ? -28.201 -4.602 -8.664 1.00 83.31 112 PRO A O 1
ATOM 895 N N . SER A 1 113 ? -26.118 -5.158 -9.314 1.00 80.75 113 SER A N 1
ATOM 896 C CA . SER A 1 113 ? -26.445 -5.160 -10.743 1.00 80.75 113 SER A CA 1
ATOM 897 C C . SER A 1 113 ? -27.199 -6.445 -11.078 1.00 80.75 113 SER A C 1
ATOM 899 O O . SER A 1 113 ? -26.760 -7.527 -10.690 1.00 80.75 113 SER A O 1
ATOM 901 N N . GLY A 1 114 ? -28.331 -6.330 -11.774 1.00 80.50 114 GLY A N 1
ATOM 902 C CA . GLY A 1 114 ? -29.106 -7.483 -12.250 1.00 80.50 114 GLY A CA 1
ATOM 903 C C . GLY A 1 114 ? -28.508 -8.145 -13.493 1.00 80.50 114 GLY A C 1
ATOM 904 O O . GLY A 1 114 ? -28.796 -9.305 -13.760 1.00 80.50 114 GLY A O 1
ATOM 905 N N . GLU A 1 115 ? -27.653 -7.423 -14.217 1.00 80.38 115 GLU A N 1
ATOM 906 C CA . GLU A 1 115 ? -27.054 -7.858 -15.475 1.00 80.38 115 GLU A CA 1
ATOM 907 C C . GLU A 1 115 ? -25.562 -7.502 -15.456 1.00 80.38 115 GLU A C 1
ATOM 909 O O . GLU A 1 115 ? -25.169 -6.392 -15.076 1.00 80.38 115 GLU A O 1
ATOM 914 N N . VAL A 1 116 ? -24.718 -8.486 -15.759 1.00 84.50 116 VAL A N 1
ATOM 915 C CA . VAL A 1 116 ? -23.260 -8.343 -15.816 1.00 84.50 116 VAL A CA 1
ATOM 916 C C . VAL A 1 116 ? -22.886 -8.252 -17.292 1.00 84.50 116 VAL A C 1
ATOM 918 O O . VAL A 1 116 ? -23.367 -9.092 -18.050 1.00 84.50 116 VAL A O 1
ATOM 921 N N . PRO A 1 117 ? -22.054 -7.279 -17.708 1.00 84.44 117 PRO A N 1
ATOM 922 C CA . PRO A 1 117 ? -21.595 -7.197 -19.089 1.00 84.44 117 PRO A CA 1
ATOM 923 C C . PRO A 1 117 ? -21.029 -8.538 -19.558 1.00 84.44 117 PRO A C 1
ATOM 925 O O . PRO A 1 117 ? -20.201 -9.139 -18.865 1.00 84.44 117 PRO A O 1
ATOM 928 N N . GLU A 1 118 ? -21.503 -9.010 -20.709 1.00 84.75 118 GLU A N 1
ATOM 929 C CA . GLU A 1 118 ? -21.036 -10.259 -21.300 1.00 84.75 118 GLU A CA 1
ATOM 930 C C . GLU A 1 118 ? -19.557 -10.156 -21.695 1.00 84.75 118 GLU A C 1
ATOM 932 O O . GLU A 1 118 ? -19.022 -9.073 -21.951 1.00 84.75 118 GLU A O 1
ATOM 937 N N . LEU A 1 119 ? -18.872 -11.300 -21.702 1.00 83.38 119 LEU A N 1
ATOM 938 C CA . LEU A 1 119 ? -17.477 -11.373 -22.118 1.00 83.38 119 LEU A CA 1
ATOM 939 C C . LEU A 1 119 ? -17.391 -11.111 -23.626 1.00 83.38 119 LEU A C 1
ATOM 941 O O . LEU A 1 119 ? -18.010 -11.831 -24.406 1.00 83.38 119 LEU A O 1
ATOM 945 N N . ASN A 1 120 ? -16.586 -10.132 -24.037 1.00 82.56 120 ASN A N 1
ATOM 946 C CA . ASN A 1 120 ? -16.322 -9.889 -25.453 1.00 82.56 120 ASN A CA 1
ATOM 947 C C . ASN A 1 120 ? -15.529 -11.068 -26.034 1.00 82.56 120 ASN A C 1
ATOM 949 O O . ASN A 1 120 ? -14.346 -11.238 -25.741 1.00 82.56 120 ASN A O 1
ATOM 953 N N . LEU A 1 121 ? -16.191 -11.903 -26.835 1.00 83.56 121 LEU A N 1
ATOM 954 C CA . LEU A 1 121 ? -15.578 -13.072 -27.476 1.00 83.56 121 LEU A CA 1
ATOM 955 C C . LEU A 1 121 ? -14.677 -12.693 -28.656 1.00 83.56 121 LEU A C 1
ATOM 957 O O . LEU A 1 121 ? -13.823 -13.489 -29.038 1.00 83.56 121 LEU A O 1
ATOM 961 N N . ASP A 1 122 ? -14.833 -11.481 -29.1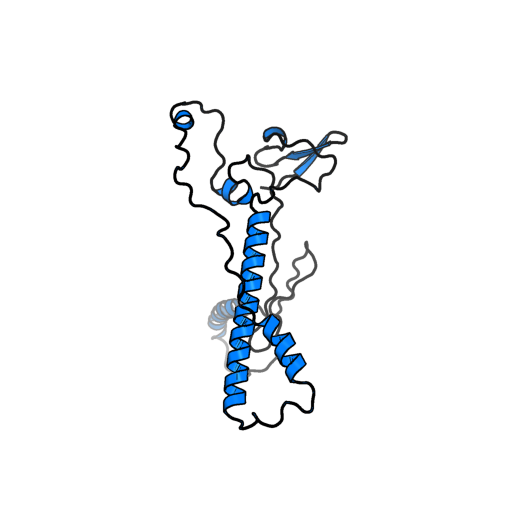88 1.00 81.44 122 ASP A N 1
ATOM 962 C CA . ASP A 1 122 ? -14.055 -10.970 -30.318 1.00 81.44 122 ASP A CA 1
ATOM 963 C C . ASP A 1 122 ? -12.541 -11.002 -30.026 1.00 81.44 122 ASP A C 1
ATOM 965 O O . ASP A 1 122 ? -11.762 -11.430 -30.873 1.00 81.44 122 ASP A O 1
ATOM 969 N N . GLU A 1 123 ? -12.130 -10.709 -28.782 1.00 72.56 123 GLU A N 1
ATOM 970 C CA . GLU A 1 123 ? -10.727 -10.794 -28.327 1.00 72.56 123 GLU A CA 1
ATOM 971 C C . GLU A 1 123 ? -10.133 -12.217 -28.375 1.00 72.56 123 GLU A C 1
ATOM 973 O O . GLU A 1 123 ? -8.914 -12.375 -28.339 1.00 72.56 123 GLU A O 1
ATOM 978 N N . TYR A 1 124 ? -10.971 -13.257 -28.419 1.00 74.00 124 TYR A N 1
ATOM 979 C CA . TYR A 1 124 ? -10.547 -14.663 -28.426 1.00 74.00 124 TYR A CA 1
ATOM 980 C C . TYR A 1 124 ? -10.646 -15.318 -29.805 1.00 74.00 124 TYR A C 1
ATOM 982 O O . TYR A 1 124 ? -10.035 -16.365 -30.022 1.00 74.00 124 TYR A O 1
ATOM 990 N N . LEU A 1 125 ? -11.459 -14.753 -30.698 1.00 80.94 125 LEU A N 1
ATOM 991 C CA . LEU A 1 125 ? -11.695 -15.274 -32.045 1.00 80.94 125 LEU A CA 1
ATOM 992 C C . LEU A 1 125 ? -10.717 -14.685 -33.066 1.00 80.94 125 LEU A C 1
ATOM 994 O O . LEU A 1 125 ? -10.434 -15.323 -34.080 1.00 80.94 125 LEU A O 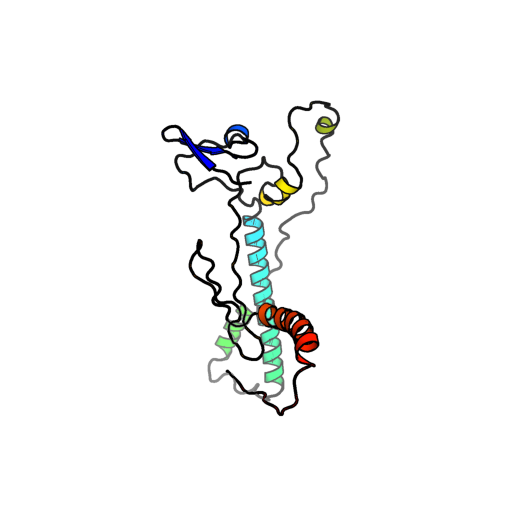1
ATOM 998 N N . GLU A 1 126 ? -10.188 -13.489 -32.808 1.00 75.62 126 GLU A N 1
ATOM 999 C CA . GLU A 1 126 ? -9.143 -12.890 -33.630 1.00 75.62 126 GLU A CA 1
ATOM 1000 C C . GLU A 1 126 ? -7.769 -13.478 -33.258 1.00 75.62 126 GLU A C 1
ATOM 1002 O O . GLU A 1 126 ? -7.186 -13.142 -32.229 1.00 75.62 126 GLU A O 1
ATOM 1007 N N . ASP A 1 127 ? -7.202 -14.322 -34.130 1.00 61.31 127 ASP A N 1
ATOM 1008 C CA . ASP A 1 127 ? -5.807 -14.811 -34.078 1.00 61.31 127 ASP A CA 1
ATOM 1009 C C . ASP A 1 127 ? -4.769 -13.682 -34.345 1.00 61.31 127 ASP A C 1
ATOM 1011 O O . ASP A 1 127 ? -3.741 -13.872 -35.001 1.00 61.31 127 ASP A O 1
ATOM 1015 N N . ALA A 1 128 ? -5.020 -12.463 -33.862 1.00 56.88 128 ALA A N 1
ATOM 1016 C CA . ALA A 1 128 ? -4.185 -11.290 -34.091 1.00 56.88 128 ALA A CA 1
ATOM 1017 C C . ALA A 1 128 ? -3.184 -11.097 -32.941 1.00 56.88 128 ALA A C 1
ATOM 1019 O O . ALA A 1 128 ? -3.319 -10.250 -32.056 1.00 56.88 128 ALA A O 1
ATOM 1020 N N . VAL A 1 129 ? -2.127 -11.907 -32.970 1.00 62.19 129 VAL A N 1
ATOM 1021 C CA . VAL A 1 129 ? -0.915 -11.687 -32.177 1.00 62.19 129 VAL A CA 1
ATOM 1022 C C . VAL A 1 129 ? -0.201 -10.433 -32.679 1.00 62.19 129 VAL A C 1
ATOM 1024 O O . VAL A 1 129 ? 0.568 -10.503 -33.629 1.00 62.19 129 VAL A O 1
ATOM 1027 N N . GLU A 1 130 ? -0.369 -9.313 -31.980 1.00 58.97 130 GLU A N 1
ATOM 1028 C CA . GLU A 1 130 ? 0.673 -8.270 -31.911 1.00 58.97 130 GLU A CA 1
ATOM 1029 C C . GLU A 1 130 ? 0.903 -7.751 -30.483 1.00 58.97 130 GLU A C 1
ATOM 1031 O O . GLU A 1 130 ? 2.022 -7.363 -30.142 1.00 58.97 130 GLU A O 1
ATOM 1036 N N . THR A 1 131 ? -0.093 -7.837 -29.593 1.00 64.88 131 THR A N 1
ATOM 1037 C CA . THR A 1 131 ? 0.038 -7.335 -28.216 1.00 64.88 131 THR A CA 1
ATOM 1038 C C . THR A 1 131 ? 0.095 -8.485 -27.216 1.00 64.88 131 THR A C 1
ATOM 1040 O O . THR A 1 131 ? -0.927 -9.027 -26.804 1.00 64.88 131 THR A O 1
ATOM 1043 N N . VAL A 1 132 ? 1.303 -8.872 -26.797 1.00 74.69 132 VAL A N 1
ATOM 1044 C CA . VAL A 1 132 ? 1.476 -9.864 -25.724 1.00 74.69 132 VAL A CA 1
ATOM 1045 C C . VAL A 1 132 ? 0.919 -9.282 -24.417 1.00 74.69 132 VAL A C 1
ATOM 1047 O O . VAL A 1 132 ? 1.427 -8.253 -23.954 1.00 74.69 132 VAL A O 1
ATOM 1050 N N . PRO A 1 133 ? -0.087 -9.913 -23.781 1.00 78.69 133 PRO A N 1
ATOM 1051 C CA . PRO A 1 133 ? -0.626 -9.413 -22.528 1.00 78.69 133 PRO A CA 1
ATOM 1052 C C . PRO A 1 133 ? 0.447 -9.451 -21.430 1.00 78.69 133 PRO A C 1
ATOM 1054 O O . PRO A 1 133 ? 1.302 -10.346 -21.407 1.00 78.69 133 PRO A O 1
ATOM 1057 N N . PRO A 1 134 ? 0.422 -8.504 -20.477 1.00 83.50 134 PRO A N 1
ATOM 1058 C CA . PRO A 1 134 ? 1.407 -8.476 -19.410 1.00 83.50 134 PRO A CA 1
ATOM 1059 C C . PRO A 1 134 ? 1.312 -9.731 -18.538 1.00 83.50 134 PRO A C 1
ATOM 1061 O O . PRO A 1 134 ? 0.221 -10.204 -18.208 1.00 83.50 134 PRO A O 1
ATOM 1064 N N . SER A 1 135 ? 2.469 -10.228 -18.094 1.00 88.75 135 SER A N 1
ATOM 1065 C CA . SER A 1 135 ? 2.528 -11.374 -17.185 1.00 88.75 135 SER A CA 1
ATOM 1066 C C . SER A 1 135 ? 1.749 -11.116 -15.891 1.00 88.75 135 SER A C 1
ATOM 1068 O O . SER A 1 135 ? 1.639 -9.980 -15.413 1.00 88.75 135 SER A O 1
ATOM 1070 N N . LEU A 1 136 ? 1.247 -12.192 -15.278 1.00 88.75 136 LEU A N 1
ATOM 1071 C CA . LEU A 1 136 ? 0.529 -12.117 -14.004 1.00 88.75 136 LEU A CA 1
ATOM 1072 C C . LEU A 1 136 ? 1.353 -11.395 -12.928 1.00 88.75 136 LEU A C 1
ATOM 1074 O O . LEU A 1 136 ? 0.824 -10.554 -12.207 1.00 88.75 136 LEU A O 1
ATOM 1078 N N . GLU A 1 137 ? 2.658 -11.664 -12.853 1.00 89.31 137 GLU A N 1
ATOM 1079 C CA . GLU A 1 137 ? 3.547 -10.998 -11.899 1.00 89.31 137 GLU A CA 1
ATOM 1080 C C . GLU A 1 137 ? 3.596 -9.478 -12.121 1.00 89.31 137 GLU A C 1
ATOM 1082 O O . GLU A 1 137 ? 3.533 -8.707 -11.161 1.00 89.31 137 GLU A O 1
ATOM 1087 N N . SER A 1 138 ? 3.656 -9.031 -13.378 1.00 86.31 138 SER A N 1
ATOM 1088 C CA . SER A 1 138 ? 3.644 -7.606 -13.721 1.00 86.31 138 SER A CA 1
ATOM 1089 C C . SER A 1 138 ? 2.326 -6.939 -13.323 1.00 86.31 138 SER A C 1
ATOM 1091 O O . SER A 1 138 ? 2.345 -5.841 -12.767 1.00 86.31 138 SER A O 1
ATOM 1093 N N . ARG A 1 139 ? 1.193 -7.630 -13.504 1.00 88.38 139 ARG A N 1
ATOM 1094 C CA . ARG A 1 139 ? -0.130 -7.158 -13.059 1.00 88.38 139 ARG A CA 1
ATOM 1095 C C . ARG A 1 139 ? -0.224 -7.066 -11.535 1.00 88.38 139 ARG A C 1
ATOM 1097 O O . ARG A 1 139 ? -0.695 -6.063 -11.009 1.00 88.38 139 ARG A O 1
ATOM 1104 N N . LEU A 1 140 ? 0.280 -8.067 -10.812 1.00 90.00 140 LEU A N 1
ATOM 1105 C CA . LEU A 1 140 ? 0.257 -8.094 -9.343 1.00 90.00 140 LEU A CA 1
ATOM 1106 C C . LEU A 1 140 ? 1.110 -6.990 -8.706 1.00 90.00 140 LEU A C 1
ATOM 1108 O O . LEU A 1 140 ? 0.804 -6.537 -7.605 1.00 90.00 140 LEU A O 1
ATOM 1112 N N . ARG A 1 141 ? 2.156 -6.515 -9.391 1.00 88.06 141 ARG A N 1
ATOM 1113 C CA . ARG A 1 141 ? 2.939 -5.354 -8.936 1.00 88.06 141 ARG A CA 1
ATOM 1114 C C . ARG A 1 141 ? 2.171 -4.030 -9.037 1.00 88.06 141 ARG A C 1
ATOM 1116 O O . ARG A 1 141 ? 2.596 -3.056 -8.418 1.00 88.06 141 ARG A O 1
ATOM 1123 N N . GLN A 1 142 ? 1.064 -3.985 -9.781 1.00 88.31 142 GLN A N 1
ATOM 1124 C CA . GLN A 1 142 ? 0.216 -2.804 -9.966 1.00 88.31 142 GLN A CA 1
ATOM 1125 C C . GLN A 1 142 ? -1.268 -3.127 -9.766 1.00 88.31 142 GLN A C 1
ATOM 1127 O O . GLN A 1 142 ? -2.053 -3.050 -10.712 1.00 88.31 142 GLN A O 1
ATOM 1132 N N . PRO A 1 143 ? -1.697 -3.423 -8.529 1.00 87.06 143 PRO A N 1
ATOM 1133 C CA . PRO A 1 143 ? -3.091 -3.781 -8.265 1.00 87.06 143 PRO A CA 1
ATOM 1134 C C . PRO A 1 143 ? -4.074 -2.661 -8.644 1.00 87.06 143 PRO A C 1
ATOM 1136 O O . PRO A 1 143 ? -5.197 -2.934 -9.052 1.00 87.06 143 PRO A O 1
ATOM 1139 N N . LEU A 1 144 ? -3.637 -1.400 -8.577 1.00 87.44 144 LEU A N 1
ATOM 1140 C CA . LEU A 1 144 ? -4.467 -0.233 -8.891 1.00 87.44 144 LEU A CA 1
ATOM 1141 C C . LEU A 1 144 ? -4.671 0.000 -10.395 1.00 87.44 144 LEU A C 1
ATOM 1143 O O . LEU A 1 144 ? -5.530 0.791 -10.779 1.00 87.44 144 LEU A O 1
ATOM 1147 N N . ALA A 1 145 ? -3.922 -0.692 -11.261 1.00 84.69 145 ALA A N 1
ATOM 1148 C CA . ALA A 1 145 ? -4.052 -0.523 -12.705 1.00 84.69 145 ALA A CA 1
ATOM 1149 C C . ALA A 1 145 ? -5.438 -0.947 -13.217 1.00 84.69 145 ALA A C 1
ATOM 1151 O O . ALA A 1 145 ? -5.888 -0.383 -14.201 1.00 84.69 145 ALA A O 1
ATOM 1152 N N . SER A 1 146 ? -6.147 -1.868 -12.543 1.00 79.12 146 SER A N 1
ATOM 1153 C CA . SER A 1 146 ? -7.560 -2.204 -12.831 1.00 79.12 146 SER A CA 1
ATOM 1154 C C . SER A 1 146 ? -7.886 -2.429 -14.326 1.00 79.12 146 SER A C 1
ATOM 1156 O O . SER A 1 146 ? -8.928 -2.012 -14.814 1.00 79.12 146 SER A O 1
ATOM 1158 N N . GLY A 1 147 ? -6.979 -3.085 -15.066 1.00 79.06 147 GLY A N 1
ATOM 1159 C CA . GLY A 1 147 ? -7.128 -3.358 -16.508 1.00 79.06 147 GLY A CA 1
ATOM 1160 C C . GLY A 1 147 ? -6.570 -2.275 -17.441 1.00 79.06 147 GLY A C 1
ATOM 1161 O O . GLY A 1 147 ? -6.508 -2.480 -18.645 1.00 79.06 147 GLY A O 1
ATOM 1162 N N . ARG A 1 148 ? -6.104 -1.148 -16.898 1.00 84.38 148 ARG A N 1
ATOM 1163 C CA . ARG A 1 148 ? -5.362 -0.108 -17.627 1.00 84.38 148 ARG A CA 1
ATOM 1164 C C . ARG A 1 148 ? -3.950 -0.602 -17.986 1.00 84.38 148 ARG A C 1
ATOM 1166 O O . ARG A 1 148 ? -3.446 -1.512 -17.316 1.00 84.38 148 ARG A O 1
ATOM 1173 N N . PRO A 1 149 ? -3.287 0.008 -18.990 1.00 85.19 149 PRO A N 1
ATOM 1174 C CA . PRO A 1 149 ? -1.901 -0.319 -19.332 1.00 85.19 149 PRO A CA 1
ATOM 1175 C C . PRO A 1 149 ? -0.973 -0.220 -18.115 1.00 85.19 149 PRO A C 1
ATOM 1177 O O . PRO A 1 149 ? -1.230 0.523 -17.176 1.00 85.19 149 PRO A O 1
ATOM 1180 N N . LEU A 1 150 ? 0.116 -0.984 -18.089 1.00 86.38 150 LEU A N 1
ATOM 1181 C CA . LEU A 1 150 ? 1.041 -0.936 -16.957 1.00 86.38 150 LEU A CA 1
ATOM 1182 C C . LEU A 1 150 ? 1.931 0.311 -17.028 1.00 86.38 150 LEU A C 1
ATOM 1184 O O . LEU A 1 150 ? 2.383 0.717 -18.094 1.00 86.38 150 LEU A O 1
ATOM 1188 N N . ARG A 1 151 ? 2.212 0.906 -15.866 1.00 87.19 151 ARG A N 1
ATOM 1189 C CA . ARG A 1 151 ? 3.092 2.080 -15.714 1.00 87.19 151 ARG A CA 1
ATOM 1190 C C . ARG A 1 151 ? 4.3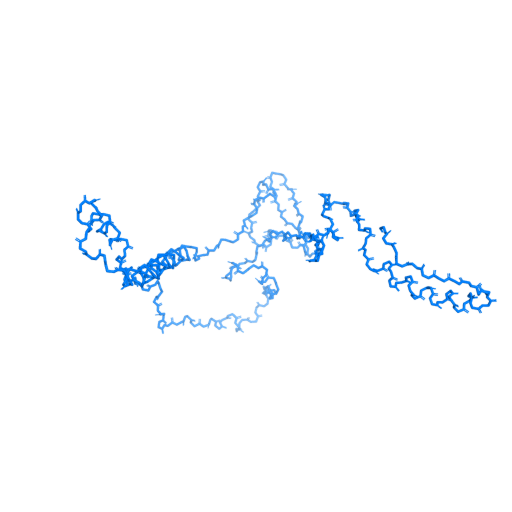43 1.734 -14.905 1.00 87.19 151 ARG A C 1
ATOM 1192 O O . ARG A 1 151 ? 4.325 0.780 -14.130 1.00 87.19 151 ARG A O 1
ATOM 1199 N N . PRO A 1 152 ? 5.423 2.524 -14.978 1.00 86.50 152 PRO A N 1
ATOM 1200 C CA . PRO A 1 152 ? 6.541 2.392 -14.049 1.00 86.50 152 PRO A CA 1
ATOM 1201 C C . PRO A 1 152 ? 6.089 2.445 -12.580 1.00 86.50 152 PRO A C 1
ATOM 1203 O O . PRO A 1 152 ? 5.406 3.380 -12.166 1.00 86.50 152 PRO A O 1
ATOM 1206 N N . VAL A 1 153 ? 6.503 1.467 -11.769 1.00 86.38 153 VAL A N 1
ATOM 1207 C CA . VAL A 1 153 ? 6.268 1.465 -10.312 1.00 86.38 153 VAL A CA 1
ATOM 1208 C C . VAL A 1 153 ? 7.516 1.940 -9.585 1.00 86.38 153 VAL A C 1
ATOM 1210 O O . VAL A 1 153 ? 8.637 1.563 -9.932 1.00 86.38 153 VAL A O 1
ATOM 1213 N N . ARG A 1 154 ? 7.325 2.737 -8.530 1.00 85.50 154 ARG A N 1
ATOM 1214 C CA . ARG A 1 154 ? 8.409 3.125 -7.620 1.00 85.50 154 ARG A CA 1
ATOM 1215 C C . ARG A 1 154 ? 9.027 1.886 -6.970 1.00 85.50 154 ARG A C 1
ATOM 1217 O O . ARG A 1 154 ? 8.323 0.948 -6.601 1.00 85.50 154 ARG A O 1
ATOM 1224 N N . MET A 1 155 ? 10.347 1.891 -6.790 1.00 86.00 155 MET A N 1
ATOM 1225 C CA . MET A 1 155 ? 11.014 0.764 -6.142 1.00 86.00 155 MET A CA 1
ATOM 1226 C C . MET A 1 155 ? 10.549 0.619 -4.683 1.00 86.00 155 MET A C 1
ATOM 1228 O O . MET A 1 155 ? 10.586 1.604 -3.940 1.00 86.00 155 MET A O 1
ATOM 1232 N N . PRO A 1 156 ? 10.144 -0.589 -4.246 1.00 84.44 156 PRO A N 1
ATOM 1233 C CA . PRO A 1 156 ? 9.736 -0.811 -2.867 1.00 84.44 156 PRO A CA 1
ATOM 1234 C C . PRO A 1 156 ? 10.927 -0.622 -1.923 1.00 84.44 156 PRO A C 1
ATOM 1236 O O . PRO A 1 156 ? 12.037 -1.103 -2.180 1.00 84.44 156 PRO A O 1
ATOM 1239 N N . LEU A 1 157 ? 10.691 0.069 -0.808 1.00 86.06 157 LEU A N 1
ATOM 1240 C CA . LEU A 1 157 ? 11.713 0.302 0.207 1.00 86.06 157 LEU A CA 1
ATOM 1241 C C . LEU A 1 157 ? 12.014 -0.997 0.961 1.00 86.06 157 LEU A C 1
ATOM 1243 O O . LEU A 1 157 ? 11.111 -1.698 1.415 1.00 86.06 157 LEU A O 1
ATOM 1247 N N . LYS A 1 158 ? 13.301 -1.310 1.132 1.00 82.81 158 LYS A N 1
ATOM 1248 C CA . LYS A 1 158 ? 13.746 -2.454 1.936 1.00 82.81 158 LYS A CA 1
ATOM 1249 C C . LYS A 1 158 ? 14.001 -2.003 3.370 1.00 82.81 158 LYS A C 1
ATOM 1251 O O . LYS A 1 158 ? 14.909 -1.212 3.620 1.00 82.81 158 LYS A O 1
ATOM 1256 N N . ALA A 1 159 ? 13.224 -2.527 4.314 1.00 80.12 159 ALA A N 1
ATOM 1257 C CA . ALA A 1 159 ? 13.438 -2.274 5.734 1.00 80.12 159 ALA A CA 1
ATOM 1258 C C . ALA A 1 159 ? 14.635 -3.080 6.262 1.00 80.12 159 ALA A C 1
ATOM 1260 O O . ALA A 1 159 ? 14.777 -4.273 5.981 1.00 80.12 159 ALA A O 1
ATOM 1261 N N . ARG A 1 160 ? 15.478 -2.436 7.071 1.00 77.69 160 ARG A N 1
ATOM 1262 C CA . ARG A 1 160 ? 16.532 -3.102 7.844 1.00 77.69 160 ARG A CA 1
ATOM 1263 C C . ARG A 1 160 ? 15.993 -3.445 9.236 1.00 77.69 160 ARG A C 1
ATOM 1265 O O . ARG A 1 160 ? 15.289 -2.640 9.839 1.00 77.69 160 ARG A O 1
ATOM 1272 N N . ARG A 1 161 ? 16.301 -4.642 9.741 1.00 76.94 161 ARG A N 1
ATOM 1273 C CA . ARG A 1 161 ? 15.781 -5.143 11.025 1.00 76.94 161 ARG A CA 1
ATOM 1274 C C . ARG A 1 161 ? 16.769 -4.876 12.160 1.00 76.94 161 ARG A C 1
ATOM 1276 O O . ARG A 1 161 ? 17.951 -5.173 12.023 1.00 76.94 161 ARG A O 1
ATOM 1283 N N . ALA A 1 162 ? 16.262 -4.377 13.284 1.00 81.44 162 ALA A N 1
ATOM 1284 C CA . ALA A 1 162 ? 16.960 -4.371 14.566 1.00 81.44 162 ALA A CA 1
ATOM 1285 C C . ALA A 1 162 ? 16.365 -5.474 15.449 1.00 81.44 162 ALA A C 1
ATOM 1287 O O . ALA A 1 162 ? 15.146 -5.633 15.499 1.00 81.44 162 ALA A O 1
ATOM 1288 N N . VAL A 1 163 ? 17.216 -6.250 16.120 1.00 82.06 163 VAL A N 1
ATOM 1289 C CA . VAL A 1 163 ? 16.793 -7.409 16.921 1.00 82.06 163 VAL A CA 1
ATOM 1290 C C . VAL A 1 163 ? 17.249 -7.217 18.358 1.00 82.06 163 VAL A C 1
ATOM 1292 O O . VAL A 1 163 ? 18.415 -6.900 18.601 1.00 82.06 163 VAL A O 1
ATOM 1295 N N . ARG A 1 164 ? 16.332 -7.432 19.305 1.00 85.44 164 ARG A N 1
ATOM 1296 C CA . ARG A 1 164 ? 16.587 -7.404 20.749 1.00 85.44 164 ARG A CA 1
ATOM 1297 C C . ARG A 1 164 ? 16.301 -8.768 21.360 1.00 85.44 164 ARG A C 1
ATOM 1299 O O . ARG A 1 164 ? 15.369 -9.452 20.936 1.00 85.44 164 ARG A O 1
ATOM 1306 N N . CYS A 1 165 ? 17.104 -9.160 22.342 1.00 83.44 165 CYS A N 1
ATOM 1307 C CA . CYS A 1 165 ? 16.831 -10.346 23.144 1.00 83.44 165 CYS A CA 1
ATOM 1308 C C . CYS A 1 165 ? 15.609 -10.095 24.037 1.00 83.44 165 CYS A C 1
ATOM 1310 O O . CYS A 1 165 ? 15.571 -9.091 24.737 1.00 83.44 165 CYS A O 1
ATOM 1312 N N . LYS A 1 166 ? 14.641 -11.018 24.059 1.00 85.69 166 LYS A N 1
ATOM 1313 C CA . LYS A 1 166 ? 13.427 -10.891 24.889 1.00 85.69 166 LYS A CA 1
ATOM 1314 C C . LYS A 1 166 ? 13.681 -11.027 26.398 1.00 85.69 166 LYS A C 1
ATOM 1316 O O . LYS A 1 166 ? 12.814 -10.660 27.175 1.00 85.69 166 LYS A O 1
ATOM 1321 N N . HIS A 1 167 ? 14.810 -11.615 26.803 1.00 86.12 167 HIS A N 1
ATOM 1322 C CA . HIS A 1 167 ? 15.100 -11.905 28.212 1.00 86.12 167 HIS A CA 1
ATOM 1323 C C . HIS A 1 167 ? 15.959 -10.827 28.885 1.00 86.12 167 HIS A C 1
ATOM 1325 O O . HIS A 1 167 ? 15.767 -10.540 30.058 1.00 86.12 167 HIS A O 1
ATOM 1331 N N . CYS A 1 168 ? 16.901 -10.228 28.150 1.00 86.38 168 CYS A N 1
ATOM 1332 C CA . CYS A 1 168 ? 17.850 -9.253 28.700 1.00 86.38 168 CYS A CA 1
ATOM 1333 C C . CYS A 1 168 ? 17.798 -7.877 28.021 1.00 86.38 168 CYS A C 1
ATOM 1335 O O . CYS A 1 168 ? 18.664 -7.047 28.283 1.00 86.38 168 CYS A O 1
ATOM 1337 N N . ASP A 1 169 ? 16.854 -7.657 27.097 1.00 81.25 169 ASP A N 1
ATOM 1338 C CA . ASP A 1 169 ? 16.677 -6.426 26.304 1.00 81.25 169 ASP A CA 1
ATOM 1339 C C . ASP A 1 169 ? 17.929 -5.925 25.557 1.00 81.25 169 ASP A C 1
ATOM 1341 O O . ASP A 1 169 ? 17.952 -4.833 24.979 1.00 81.25 169 ASP A O 1
ATOM 1345 N N . HIS A 1 170 ? 18.974 -6.751 25.486 1.00 81.31 170 HIS A N 1
ATOM 1346 C CA . HIS A 1 170 ? 20.208 -6.426 24.794 1.00 81.31 170 HIS A CA 1
ATOM 1347 C C . HIS A 1 170 ? 20.002 -6.438 23.275 1.00 81.31 170 HIS A C 1
ATOM 1349 O O . HIS A 1 170 ? 19.336 -7.318 22.718 1.00 81.31 170 HIS A O 1
ATOM 1355 N N . ASN A 1 171 ? 20.600 -5.465 22.584 1.00 74.31 171 ASN A N 1
ATOM 1356 C CA . ASN A 1 171 ? 20.523 -5.367 21.129 1.00 74.31 171 ASN A CA 1
ATOM 1357 C C . ASN A 1 171 ? 21.467 -6.397 20.491 1.00 74.31 171 ASN A C 1
ATOM 1359 O O . ASN A 1 171 ? 22.682 -6.261 20.575 1.00 74.31 171 ASN A O 1
ATOM 1363 N N . LEU A 1 172 ? 20.901 -7.399 19.821 1.00 73.06 172 LEU A N 1
ATOM 1364 C CA . LEU A 1 172 ? 21.642 -8.414 19.065 1.00 73.06 172 LEU A CA 1
ATOM 1365 C C . LEU A 1 172 ? 22.055 -7.895 17.683 1.00 73.06 172 LEU A C 1
ATOM 1367 O O . LEU A 1 172 ? 23.119 -8.237 17.175 1.00 73.06 172 LEU A O 1
ATOM 1371 N N . VAL A 1 173 ? 21.218 -7.045 17.081 1.00 74.06 173 VAL A N 1
ATOM 1372 C CA . VAL A 1 173 ? 21.489 -6.398 15.792 1.00 74.06 173 VAL A CA 1
ATOM 1373 C C . VAL A 1 173 ? 21.224 -4.906 15.934 1.00 74.06 173 VAL A C 1
ATOM 1375 O O . VAL A 1 173 ? 20.073 -4.487 16.085 1.00 74.06 173 VAL A O 1
ATOM 1378 N N . LYS A 1 174 ? 22.294 -4.104 15.889 1.00 70.75 174 LYS A N 1
ATOM 1379 C CA . LYS A 1 174 ? 22.210 -2.640 15.855 1.00 70.75 174 LYS A CA 1
ATOM 1380 C C . LYS A 1 174 ? 22.036 -2.164 14.412 1.00 70.75 174 LYS A C 1
ATOM 1382 O O . LYS A 1 174 ? 22.733 -2.631 13.514 1.00 70.75 174 LYS A O 1
ATOM 1387 N N . LEU A 1 175 ? 21.112 -1.229 14.200 1.00 67.38 175 LEU A N 1
ATOM 1388 C CA . LEU A 1 175 ? 20.924 -0.584 12.905 1.00 67.38 175 LEU A CA 1
ATOM 1389 C C . LEU A 1 175 ? 22.056 0.427 12.679 1.00 67.38 175 LEU A C 1
ATOM 1391 O O . LEU A 1 175 ? 22.143 1.420 13.397 1.00 67.38 175 LEU A O 1
ATOM 1395 N N . GLU A 1 176 ? 22.931 0.170 11.711 1.00 66.00 176 GLU A N 1
ATOM 1396 C CA . GLU A 1 176 ? 23.878 1.177 11.225 1.00 66.00 176 GLU A CA 1
ATOM 1397 C C . GLU A 1 176 ? 23.164 2.122 10.249 1.00 66.00 176 GLU A C 1
ATOM 1399 O O . GLU A 1 176 ? 22.395 1.685 9.383 1.00 66.00 176 GLU A O 1
ATOM 1404 N N . TYR A 1 177 ? 23.438 3.419 10.394 1.00 61.47 177 TYR A N 1
ATOM 1405 C CA . TYR A 1 177 ? 22.790 4.497 9.640 1.00 61.47 177 TYR A CA 1
ATOM 1406 C C . TYR A 1 177 ? 23.217 4.556 8.160 1.00 61.47 177 TYR A C 1
ATOM 1408 O O . TYR A 1 177 ? 22.514 5.146 7.344 1.00 61.47 177 TYR A O 1
ATOM 1416 N N . GLY A 1 178 ? 24.341 3.938 7.781 1.00 65.25 178 GLY A N 1
ATOM 1417 C CA . GLY A 1 178 ? 24.875 4.011 6.417 1.00 65.25 178 GLY A CA 1
ATOM 1418 C C . GLY A 1 178 ? 24.154 3.093 5.426 1.00 65.25 178 GLY A C 1
ATOM 1419 O O . GLY A 1 178 ? 24.098 1.878 5.617 1.00 65.25 178 GLY A O 1
ATOM 1420 N N . THR A 1 179 ? 23.653 3.638 4.316 1.00 63.66 179 THR A N 1
ATOM 1421 C CA . THR A 1 179 ? 23.074 2.854 3.206 1.00 63.66 179 THR A CA 1
ATOM 1422 C C . THR A 1 179 ? 24.113 1.980 2.491 1.00 63.66 179 THR A C 1
ATOM 1424 O O . THR A 1 179 ? 23.750 0.921 1.984 1.00 63.66 179 THR A O 1
ATOM 1427 N N . SER A 1 180 ? 25.391 2.371 2.523 1.00 64.06 180 SER A N 1
ATOM 1428 C CA . SER A 1 180 ? 26.511 1.733 1.814 1.00 64.06 180 SER A CA 1
ATOM 1429 C C . SER A 1 180 ? 27.456 0.902 2.689 1.00 64.06 180 SER A C 1
ATOM 1431 O O . SER A 1 180 ? 28.236 0.118 2.156 1.00 64.06 180 SER A O 1
ATOM 1433 N N . THR A 1 181 ? 27.409 1.035 4.017 1.00 58.47 181 THR A N 1
ATOM 1434 C CA . THR A 1 181 ? 28.347 0.358 4.922 1.00 58.47 181 THR A CA 1
ATOM 1435 C C . THR A 1 181 ? 27.623 -0.626 5.829 1.00 58.47 181 THR A C 1
ATOM 1437 O O . THR A 1 181 ? 26.751 -0.272 6.621 1.00 58.47 181 THR A O 1
ATOM 1440 N N . ILE A 1 182 ? 28.004 -1.897 5.721 1.00 55.66 182 ILE A N 1
ATOM 1441 C CA . ILE A 1 182 ? 27.577 -2.947 6.639 1.00 55.66 182 ILE A CA 1
ATOM 1442 C C . ILE A 1 182 ? 28.737 -3.177 7.609 1.00 55.66 182 ILE A C 1
ATOM 1444 O O . ILE A 1 182 ? 29.594 -4.026 7.386 1.00 55.66 182 ILE A O 1
ATOM 1448 N N . ARG A 1 183 ? 28.806 -2.383 8.682 1.00 54.94 183 ARG A N 1
ATOM 1449 C CA . ARG A 1 183 ? 29.643 -2.726 9.839 1.00 54.94 183 ARG A CA 1
ATOM 1450 C C . ARG A 1 183 ? 28.756 -3.448 10.838 1.00 54.94 183 ARG A C 1
ATOM 1452 O O . ARG A 1 183 ? 28.021 -2.823 11.595 1.00 54.94 183 ARG A O 1
ATOM 1459 N N . TYR A 1 184 ? 28.786 -4.774 10.829 1.00 52.19 184 TYR A N 1
ATOM 1460 C CA . TYR A 1 184 ? 28.112 -5.538 11.869 1.00 52.19 184 TYR A CA 1
ATOM 1461 C C . TYR A 1 184 ? 28.830 -5.295 13.197 1.00 52.19 184 TYR A C 1
ATOM 1463 O O . TYR A 1 184 ? 29.858 -5.903 13.476 1.00 52.19 184 TYR A O 1
ATOM 1471 N N . LYS A 1 185 ? 28.276 -4.436 14.055 1.00 50.84 185 LYS A N 1
ATOM 1472 C CA . LYS A 1 185 ? 28.642 -4.402 15.477 1.00 50.84 185 LYS A CA 1
ATOM 1473 C C . LYS A 1 185 ? 27.906 -5.534 16.200 1.00 50.84 185 LYS A C 1
ATOM 1475 O O . LYS A 1 185 ? 27.129 -5.302 17.118 1.00 50.84 185 LYS A O 1
ATOM 1480 N N . ILE A 1 186 ? 28.075 -6.758 15.703 1.00 54.25 186 ILE A N 1
ATOM 1481 C CA . ILE A 1 186 ? 27.491 -7.960 16.289 1.00 54.25 186 ILE A CA 1
ATOM 1482 C C . ILE A 1 186 ? 28.628 -8.699 16.979 1.00 54.25 186 ILE A C 1
ATOM 1484 O O . ILE A 1 186 ? 29.320 -9.509 16.378 1.00 54.25 186 ILE A O 1
ATOM 1488 N N . GLN A 1 187 ? 28.841 -8.385 18.252 1.00 52.25 187 GLN A N 1
ATOM 1489 C CA . GLN A 1 187 ? 29.841 -9.061 19.079 1.00 52.25 187 GLN A CA 1
ATOM 1490 C C . GLN A 1 187 ? 29.348 -10.439 19.575 1.00 52.25 187 GLN A C 1
ATOM 1492 O O . GLN A 1 187 ? 30.108 -11.164 20.202 1.00 52.25 187 GLN A O 1
ATOM 1497 N N . ARG A 1 188 ? 28.071 -10.797 19.337 1.00 52.56 188 ARG A N 1
ATOM 1498 C CA . ARG A 1 188 ? 27.387 -11.958 19.944 1.00 52.56 188 ARG A CA 1
ATOM 1499 C C . ARG A 1 188 ? 26.399 -12.646 18.978 1.00 52.56 188 ARG A C 1
ATOM 1501 O O . ARG A 1 188 ? 25.205 -12.708 19.250 1.00 52.56 188 ARG A O 1
ATOM 1508 N N . LEU A 1 189 ? 26.869 -13.131 17.825 1.00 50.94 189 LEU A N 1
ATOM 1509 C CA . LEU A 1 189 ? 26.116 -14.081 16.984 1.00 50.94 189 LEU A CA 1
ATOM 1510 C C . LEU A 1 189 ? 26.633 -15.499 17.270 1.00 50.94 189 LEU A C 1
ATOM 1512 O O . LEU A 1 189 ? 27.836 -15.740 17.188 1.00 50.94 189 LEU A O 1
ATOM 1516 N N . ALA A 1 190 ? 25.730 -16.434 17.577 1.00 52.81 190 ALA A N 1
ATOM 1517 C CA . ALA A 1 190 ? 26.043 -17.825 17.937 1.00 52.81 190 ALA A CA 1
ATOM 1518 C C . ALA A 1 190 ? 26.799 -18.615 16.847 1.00 52.81 190 ALA A C 1
ATOM 1520 O O . ALA A 1 190 ? 27.413 -19.637 17.139 1.00 52.81 190 ALA A O 1
ATOM 1521 N N . CYS A 1 191 ? 26.838 -18.114 15.609 1.00 49.09 191 CYS A N 1
ATOM 1522 C CA . CYS A 1 191 ? 27.622 -18.691 14.514 1.00 49.09 191 CYS A CA 1
ATOM 1523 C C . CYS A 1 191 ? 29.127 -18.763 14.833 1.00 49.09 191 CYS A C 1
ATOM 1525 O O . CYS A 1 191 ? 29.817 -19.638 14.321 1.00 49.09 191 CYS A O 1
ATOM 1527 N N . LEU A 1 192 ? 29.627 -17.873 15.700 1.00 45.78 192 LEU A N 1
ATOM 1528 C CA . LEU A 1 192 ? 31.008 -17.911 16.190 1.00 45.78 192 LEU A CA 1
ATOM 1529 C C . LEU A 1 192 ? 31.232 -18.964 17.289 1.00 45.78 192 LEU A C 1
ATOM 1531 O O . LEU A 1 192 ? 32.374 -19.304 17.562 1.00 45.78 192 LEU A O 1
ATOM 1535 N N . TRP A 1 193 ? 30.172 -19.480 17.916 1.00 46.50 193 TRP A N 1
ATOM 1536 C CA . TRP A 1 193 ? 30.255 -20.470 18.996 1.00 46.50 193 TRP A CA 1
ATOM 1537 C C . TRP A 1 193 ? 30.071 -21.908 18.490 1.00 46.50 193 TRP A C 1
ATOM 1539 O O . TRP A 1 193 ? 30.841 -22.787 18.865 1.00 46.50 193 TRP A O 1
ATOM 1549 N N . GLU A 1 194 ? 29.119 -22.167 17.587 1.00 44.81 194 GLU A N 1
ATOM 1550 C CA . GLU A 1 194 ? 28.865 -23.539 17.102 1.00 44.81 194 GLU A CA 1
ATOM 1551 C C . GLU A 1 194 ? 29.956 -24.063 16.151 1.00 44.81 194 GLU A C 1
ATOM 1553 O O . GLU A 1 194 ? 30.286 -25.249 16.182 1.00 44.81 194 GLU A O 1
ATOM 1558 N N . HIS A 1 195 ? 30.569 -23.199 15.331 1.00 46.38 195 HIS A N 1
ATOM 1559 C CA . HIS A 1 195 ? 31.744 -23.592 14.538 1.00 46.38 195 HIS A CA 1
ATOM 1560 C C . HIS A 1 195 ? 33.004 -23.755 15.391 1.00 46.38 195 HIS A C 1
ATOM 1562 O O . HIS A 1 195 ? 33.845 -24.588 15.053 1.00 46.38 195 HIS A O 1
ATOM 1568 N N . LEU A 1 196 ? 33.112 -23.044 16.521 1.00 46.03 196 LEU A N 1
ATOM 1569 C CA . LEU A 1 196 ? 34.186 -23.301 17.476 1.00 46.03 196 LEU A CA 1
ATOM 1570 C C . LEU A 1 196 ? 34.025 -24.682 18.112 1.00 46.03 196 LEU A C 1
ATOM 1572 O O . LEU A 1 196 ? 35.022 -25.361 18.276 1.00 46.03 196 LEU A O 1
ATOM 1576 N N . HIS A 1 197 ? 32.801 -25.142 18.394 1.00 49.41 197 HIS A N 1
ATOM 1577 C CA . HIS A 1 197 ? 32.580 -26.481 18.949 1.00 49.41 197 HIS A CA 1
ATOM 1578 C C . HIS A 1 197 ? 32.989 -27.593 17.968 1.00 49.41 197 HIS A C 1
ATOM 1580 O O . HIS A 1 197 ? 33.711 -28.506 18.349 1.00 49.41 197 HIS A O 1
ATOM 1586 N N . ARG A 1 198 ? 32.642 -27.476 16.675 1.00 43.66 198 ARG A N 1
ATOM 1587 C CA . ARG A 1 198 ? 33.068 -28.463 15.659 1.00 43.66 198 ARG A CA 1
ATOM 1588 C C . ARG A 1 198 ? 34.575 -28.454 15.377 1.00 43.66 198 ARG A C 1
ATOM 1590 O O . ARG A 1 198 ? 35.116 -29.494 15.022 1.00 43.66 198 ARG A O 1
ATOM 1597 N N . LEU A 1 199 ? 35.252 -27.313 15.524 1.00 47.38 199 LEU A N 1
ATOM 1598 C CA . LEU A 1 199 ? 36.715 -27.232 15.406 1.00 47.38 199 LEU A CA 1
ATOM 1599 C C . LEU A 1 199 ? 37.426 -27.669 16.697 1.00 47.38 199 LEU A C 1
ATOM 1601 O O . LEU A 1 199 ? 38.457 -28.329 16.621 1.00 47.38 199 LEU A O 1
ATOM 1605 N N . LEU A 1 200 ? 36.860 -27.377 17.871 1.00 47.50 200 LEU A N 1
ATOM 1606 C CA . LEU A 1 200 ? 37.361 -27.840 19.168 1.00 47.50 200 LEU A CA 1
ATOM 1607 C C . LEU A 1 200 ? 37.195 -29.346 19.346 1.00 47.50 200 LEU A C 1
ATOM 1609 O O . LEU A 1 200 ? 38.040 -29.942 19.993 1.00 47.50 200 LEU A O 1
ATOM 1613 N N . ASP A 1 201 ? 36.181 -29.981 18.758 1.00 41.28 201 ASP A N 1
ATOM 1614 C CA . ASP A 1 201 ? 36.058 -31.443 18.784 1.00 41.28 201 ASP A CA 1
ATOM 1615 C C . ASP A 1 201 ? 37.147 -32.119 17.922 1.00 41.28 201 ASP A C 1
ATOM 1617 O O . ASP A 1 201 ? 37.654 -33.175 18.290 1.00 41.28 201 ASP A O 1
ATOM 1621 N N . ILE A 1 202 ? 37.598 -31.479 16.832 1.00 43.47 202 ILE A N 1
ATOM 1622 C CA . ILE A 1 202 ? 38.737 -31.951 16.019 1.00 43.47 202 ILE A CA 1
ATOM 1623 C C . ILE A 1 202 ? 40.076 -31.708 16.741 1.00 43.47 202 ILE A C 1
ATOM 1625 O O . ILE A 1 202 ? 40.964 -32.555 16.686 1.00 43.47 202 ILE A O 1
ATOM 1629 N N . VAL A 1 203 ? 40.218 -30.591 17.463 1.00 44.41 203 VAL A N 1
ATOM 1630 C CA . VAL A 1 203 ? 41.425 -30.290 18.257 1.00 44.41 203 VAL A CA 1
ATOM 1631 C C . VAL A 1 203 ? 41.480 -31.114 19.553 1.00 44.41 203 VAL A C 1
ATOM 1633 O O . VAL A 1 203 ? 42.547 -31.593 19.912 1.00 44.41 203 VAL A O 1
ATOM 1636 N N . ARG A 1 204 ? 40.349 -31.415 20.207 1.00 37.75 204 ARG A N 1
ATOM 1637 C CA . ARG A 1 204 ? 40.279 -32.282 21.404 1.00 37.75 204 ARG A CA 1
ATOM 1638 C C . ARG A 1 204 ? 40.641 -33.739 21.125 1.00 37.75 204 ARG A C 1
ATOM 1640 O O . ARG A 1 204 ? 41.180 -34.410 22.004 1.00 37.75 204 ARG A O 1
ATOM 1647 N N . VAL A 1 205 ? 40.384 -34.234 19.914 1.00 40.25 205 VAL A N 1
ATOM 1648 C CA . VAL A 1 205 ? 40.866 -35.559 19.480 1.00 40.25 205 VAL A CA 1
ATOM 1649 C C . VAL A 1 205 ? 42.391 -35.562 19.276 1.00 40.25 205 VAL A C 1
ATOM 1651 O O . VAL A 1 205 ? 43.009 -36.615 19.381 1.00 40.25 205 VAL A O 1
ATOM 1654 N N . LEU A 1 206 ? 43.018 -34.400 19.062 1.00 36.66 206 LEU A N 1
ATOM 1655 C CA . LEU A 1 206 ? 44.477 -34.257 18.960 1.00 36.66 206 LEU A CA 1
ATOM 1656 C C . LEU A 1 206 ? 45.156 -33.894 20.296 1.00 36.66 206 LEU A C 1
ATOM 1658 O O . LEU A 1 206 ? 46.300 -34.275 20.503 1.00 36.66 206 LEU A O 1
ATOM 1662 N N . GLU A 1 207 ? 44.469 -33.219 21.221 1.00 33.19 207 GLU A N 1
ATOM 1663 C CA . GLU A 1 207 ? 45.001 -32.856 22.550 1.00 33.19 207 GLU A CA 1
ATOM 1664 C C . GLU A 1 207 ? 44.757 -33.917 23.634 1.00 33.19 207 GLU A C 1
ATOM 1666 O O . GLU A 1 207 ? 45.343 -33.848 24.711 1.00 33.19 207 GLU A O 1
ATOM 1671 N N . SER A 1 208 ? 43.969 -34.960 23.355 1.00 32.69 208 SER A N 1
ATOM 1672 C CA . SER A 1 208 ? 43.805 -36.111 24.263 1.00 32.69 208 SER A CA 1
ATOM 1673 C C . SER A 1 208 ? 45.068 -36.979 24.404 1.00 32.69 208 SER A C 1
ATOM 1675 O O . SER A 1 208 ? 45.049 -37.968 25.135 1.00 32.69 208 SER A O 1
ATOM 1677 N N . SER A 1 209 ? 46.183 -36.587 23.774 1.00 35.91 209 SER A N 1
ATOM 1678 C CA . SER A 1 209 ? 47.515 -37.135 24.036 1.00 35.91 209 SER A CA 1
ATOM 1679 C C . SER A 1 209 ? 48.332 -36.365 25.084 1.00 35.91 209 SER A C 1
ATOM 1681 O O . SER A 1 209 ? 49.442 -36.801 25.372 1.00 35.91 209 SER A O 1
ATOM 1683 N N . LEU A 1 210 ? 47.850 -35.244 25.638 1.00 32.84 210 LEU A N 1
ATOM 1684 C CA . LEU A 1 210 ? 48.598 -34.442 26.617 1.00 32.84 210 LEU A CA 1
ATOM 1685 C C . LEU A 1 210 ? 47.693 -33.964 27.763 1.00 32.84 210 LEU A C 1
ATOM 1687 O O . LEU A 1 210 ? 47.065 -32.915 27.716 1.00 32.84 210 LEU A O 1
ATOM 1691 N N . ASP A 1 211 ? 47.671 -34.797 28.799 1.00 28.83 211 ASP A N 1
ATOM 1692 C CA . ASP A 1 211 ? 47.667 -34.434 30.214 1.00 28.83 211 ASP A CA 1
ATOM 1693 C C . ASP A 1 211 ? 46.610 -33.453 30.760 1.00 28.83 211 ASP A C 1
ATOM 1695 O O . ASP A 1 211 ? 46.727 -32.233 30.732 1.00 28.83 211 ASP A O 1
ATOM 1699 N N . SER A 1 212 ? 45.635 -34.050 31.452 1.00 34.19 212 SER A N 1
ATOM 1700 C CA . SER A 1 212 ? 45.493 -33.880 32.905 1.00 34.19 212 SER A CA 1
ATOM 1701 C C . SER A 1 212 ? 45.690 -32.458 33.460 1.00 34.19 212 SER A C 1
ATOM 1703 O O . SER A 1 212 ? 46.804 -32.126 33.845 1.00 34.19 212 SER A O 1
ATOM 1705 N N . CYS A 1 213 ? 44.618 -31.666 33.627 1.00 25.72 213 CYS A N 1
ATOM 1706 C CA . CYS A 1 213 ? 44.364 -30.857 34.840 1.00 25.72 213 CYS A CA 1
ATOM 1707 C C . CYS A 1 213 ? 43.102 -29.971 34.736 1.00 25.72 213 CYS A C 1
ATOM 1709 O O . CYS A 1 213 ? 43.040 -29.017 33.975 1.00 25.72 213 CYS A O 1
ATOM 1711 N N . HIS A 1 214 ? 42.144 -30.267 35.618 1.00 28.62 214 HIS A N 1
ATOM 1712 C CA . HIS A 1 214 ? 41.387 -29.325 36.451 1.00 28.62 214 HIS A CA 1
ATOM 1713 C C . HIS A 1 214 ? 40.490 -28.197 35.870 1.00 28.62 214 HIS A C 1
ATOM 1715 O O . HIS A 1 214 ? 40.940 -27.185 35.355 1.00 28.62 214 HIS A O 1
ATOM 1721 N N . LEU A 1 215 ? 39.209 -28.330 36.262 1.00 29.19 215 LEU A N 1
ATOM 1722 C CA . LEU A 1 215 ? 38.325 -27.326 36.891 1.00 29.19 215 LEU A CA 1
ATOM 1723 C C . LEU A 1 215 ? 37.693 -26.200 36.043 1.00 29.19 215 LEU A C 1
ATOM 1725 O O . LEU A 1 215 ? 38.341 -25.266 35.598 1.00 29.19 215 LEU A O 1
ATOM 1729 N N . TYR A 1 216 ? 36.354 -26.275 35.982 1.00 32.53 216 TYR A N 1
ATOM 1730 C CA . TYR A 1 216 ? 35.378 -25.206 36.257 1.00 32.53 216 TYR A CA 1
ATOM 1731 C C . TYR A 1 216 ? 35.756 -23.756 35.909 1.00 32.53 216 TYR A C 1
ATOM 1733 O O . TYR A 1 216 ? 36.573 -23.163 36.600 1.00 32.53 216 TYR A O 1
ATOM 1741 N N . ALA A 1 217 ? 34.958 -23.119 35.041 1.00 29.45 217 ALA A N 1
ATOM 1742 C CA . ALA A 1 217 ? 34.340 -21.823 35.359 1.00 29.45 217 ALA A CA 1
ATOM 1743 C C . ALA A 1 217 ? 33.336 -21.371 34.283 1.00 29.45 217 ALA A C 1
ATOM 1745 O O . ALA A 1 217 ? 33.702 -20.943 33.192 1.00 29.45 217 ALA A O 1
ATOM 1746 N N . CYS A 1 218 ? 32.054 -21.360 34.653 1.00 28.33 218 CYS A N 1
ATOM 1747 C CA . CYS A 1 218 ? 31.138 -20.305 34.228 1.00 28.33 218 CYS A CA 1
ATOM 1748 C C . CYS A 1 218 ? 31.628 -18.983 34.826 1.00 28.33 218 CYS A C 1
ATOM 1750 O O . CYS A 1 218 ? 31.433 -18.817 36.024 1.00 28.33 218 CYS A O 1
ATOM 1752 N N . VAL A 1 219 ? 32.160 -18.031 34.057 1.00 30.08 219 VAL A N 1
ATOM 1753 C CA . VAL A 1 219 ? 32.122 -16.611 34.456 1.00 30.08 219 VAL A CA 1
ATO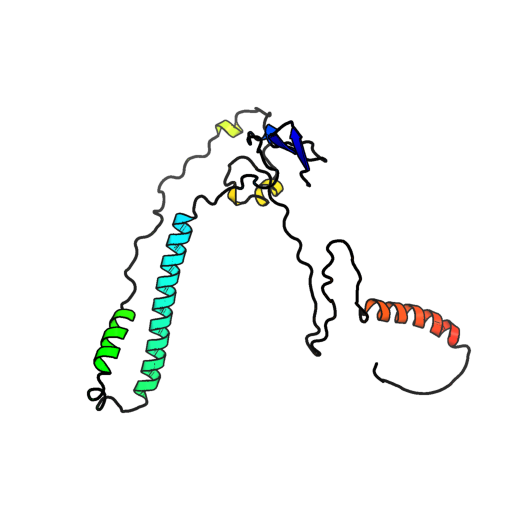M 1754 C C . VAL A 1 219 ? 32.092 -15.714 33.217 1.00 30.08 219 VAL A C 1
ATOM 1756 O O . VAL A 1 219 ? 33.009 -15.712 32.406 1.00 30.08 219 VAL A O 1
ATOM 1759 N N . TYR A 1 220 ? 30.983 -14.982 33.101 1.00 28.78 220 TYR A N 1
ATOM 1760 C CA . TYR A 1 220 ? 30.856 -13.597 32.640 1.00 28.78 220 TYR A CA 1
ATOM 1761 C C . TYR A 1 220 ? 32.100 -12.931 32.028 1.00 28.78 220 TYR A C 1
ATOM 1763 O O . TYR A 1 220 ? 33.067 -12.716 32.744 1.00 28.78 220 TYR A O 1
ATOM 1771 N N . TYR A 1 221 ? 31.982 -12.479 30.771 1.00 32.19 221 TYR A N 1
ATOM 1772 C CA . TYR A 1 221 ? 32.143 -11.079 30.320 1.00 32.19 221 TYR A CA 1
ATOM 1773 C C . TYR A 1 221 ? 31.461 -10.901 28.941 1.00 32.19 221 TYR A C 1
ATOM 1775 O O . TYR A 1 221 ? 31.603 -11.783 28.070 1.00 32.19 221 TYR A O 1
#

Sequence (221 aa):
MVLTTRAVGESCHLMCSTCRWSTRDSDTPDQPSSINWPVYDTTLDKELGEALERMRVLAAAEKAQRDQVKLNKRRSHNVGSLLTDRYGLQAIYQKRKKTFEKPVSQTPLHTPSGEVPELNLDEYLEDAVETVPPSLESRLRQPLASGRPLRPVRMPLKARRAVRCKHCDHNLVKLEYGTSTIRYKIQRLACLWEHLHRLLDIVRVLESSLDSCHLYACVYY

Radius of gyration: 34.08 Å; chains: 1; bounding box: 81×58×80 Å

InterPro domains:
  IPR008603 Dynactin subunit 4 [PTHR13034] (9-190)

pLDDT: mean 71.44, std 17.72, range [25.72, 93.0]

Secondary structure (DSSP, 8-state):
--EEEEEETTEEEEEETTT--BGGGGTPPPBSSSS-PPPPPPTTHHHHHHHHHHHHHHHHHHHHHHHHHHHHHHHHTS--TTS-GGGTHHHHHHHHHHHTSPPPPPPPS-PPPSSPPPP-SHHHH---TT-PPPPHHHHHT-GGGTTSPP-PPPPPP-PPPPEE-TTT--EEE---S-SS------S--THHHHHHHHHHHHHHHHHTTS-----------

Foldseek 3Di:
DDWDWDDDDQWIKTADPPPRDIVVVQVQDTDSDPPDFDAFDAPCVVVVVVVVVVVVLQVQLVVLVVVVVVVVVVVVVDPDPPPCPPPCVVVVVVVVVVVNPHPDDDDDPDDDDPDDDDDDCVVVPDPDPDDDDDDPVQCVLRVSCVPPTGDDDDDDDDDDDWDADPPPRDTQFDDDPDPPDDDTPRPDDCVVVVVVVVVVVVVCVVCVVDDDDDDDDDDDD

Organism: Oesophagostomum dentatum (NCBI:txid61180)